Protein AF-A0A4R5QGE3-F1 (afdb_monomer_lite)

Organism: NCBI:txid1442381

Structure (mmCIF, N/CA/C/O backbone):
data_AF-A0A4R5QGE3-F1
#
_entry.id   AF-A0A4R5QGE3-F1
#
loop_
_atom_site.group_PDB
_atom_site.id
_atom_site.type_symbol
_atom_site.label_atom_id
_atom_site.label_alt_id
_atom_site.label_comp_id
_atom_site.label_asym_id
_atom_site.label_entity_id
_atom_site.label_seq_id
_atom_site.pdbx_PDB_ins_code
_atom_site.Cartn_x
_atom_site.Cartn_y
_atom_site.Cartn_z
_atom_site.occupancy
_atom_site.B_iso_or_equiv
_atom_site.auth_seq_id
_atom_site.auth_comp_id
_atom_site.auth_asym_id
_atom_site.auth_atom_id
_atom_site.pdbx_PDB_model_num
ATOM 1 N N . MET A 1 1 ? -24.300 23.970 -43.779 1.00 35.84 1 MET A N 1
ATOM 2 C CA . MET A 1 1 ? -22.977 23.687 -44.386 1.00 35.84 1 MET A CA 1
ATOM 3 C C . MET A 1 1 ? -21.964 24.516 -43.601 1.00 35.84 1 MET A C 1
ATOM 5 O O . MET A 1 1 ? -22.024 25.725 -43.723 1.00 35.84 1 MET A O 1
ATOM 9 N N . SER A 1 2 ? -21.405 24.009 -42.497 1.00 43.94 2 SER A N 1
ATOM 10 C CA . SER A 1 2 ? -20.237 23.107 -42.334 1.00 43.94 2 SER A CA 1
ATOM 11 C C . SER A 1 2 ? -18.870 23.817 -42.430 1.00 43.94 2 SER A C 1
ATOM 13 O O . SER A 1 2 ? -18.731 24.745 -43.218 1.00 43.94 2 SER A O 1
ATOM 15 N N . ALA A 1 3 ? -17.911 23.296 -41.645 1.00 41.94 3 ALA A N 1
ATOM 16 C CA . ALA A 1 3 ? -16.557 23.742 -41.265 1.00 41.94 3 ALA A CA 1
ATOM 17 C C . ALA A 1 3 ? -16.540 24.717 -40.070 1.00 41.94 3 ALA A C 1
ATOM 19 O O . ALA A 1 3 ? -16.793 25.904 -40.225 1.00 41.94 3 ALA A O 1
ATOM 20 N N . ASP A 1 4 ? -16.384 24.316 -38.808 1.00 41.94 4 ASP A N 1
ATOM 21 C CA . ASP A 1 4 ? -15.592 23.263 -38.143 1.00 41.94 4 ASP A CA 1
ATOM 22 C C . ASP A 1 4 ? -14.063 23.506 -38.076 1.00 41.94 4 ASP A C 1
ATOM 24 O O . ASP A 1 4 ? -13.372 23.629 -39.083 1.00 41.94 4 ASP A O 1
ATOM 28 N N . GLU A 1 5 ? -13.595 23.542 -36.822 1.00 42.81 5 GLU A N 1
ATOM 29 C CA . GLU A 1 5 ? -12.267 23.234 -36.266 1.00 42.81 5 GLU A CA 1
ATOM 30 C C . GLU A 1 5 ? -10.962 23.978 -36.669 1.00 42.81 5 GLU A C 1
ATOM 32 O O . GLU A 1 5 ? -10.344 23.699 -37.694 1.00 42.81 5 GLU A O 1
ATOM 37 N N . LYS A 1 6 ? -10.384 24.754 -35.721 1.00 39.75 6 LYS A N 1
ATOM 38 C CA . LYS A 1 6 ? -9.212 24.350 -34.877 1.00 39.75 6 LYS A CA 1
ATOM 39 C C . LYS A 1 6 ? -8.530 25.519 -34.137 1.00 39.75 6 LYS A C 1
ATOM 41 O O . LYS A 1 6 ? -7.977 26.410 -34.776 1.00 39.75 6 LYS A O 1
ATOM 46 N N . PRO A 1 7 ? -8.278 25.361 -32.822 1.00 46.59 7 PRO A N 1
ATOM 47 C CA . PRO A 1 7 ? -7.029 25.839 -32.234 1.00 46.59 7 PRO A CA 1
ATOM 48 C C . PRO A 1 7 ? -6.361 24.707 -31.435 1.00 46.59 7 PRO A C 1
ATOM 50 O O . PRO A 1 7 ? -6.582 24.542 -30.240 1.00 46.59 7 PRO A O 1
ATOM 53 N N . ARG A 1 8 ? -5.532 23.883 -32.093 1.00 52.44 8 ARG A N 1
ATOM 54 C CA . ARG A 1 8 ? -4.848 22.737 -31.445 1.00 52.44 8 ARG A CA 1
ATOM 55 C C . ARG A 1 8 ? -3.368 22.568 -31.815 1.00 52.44 8 ARG A C 1
ATOM 57 O O . ARG A 1 8 ? -2.854 21.455 -31.828 1.00 52.44 8 ARG A O 1
ATOM 64 N N . ARG A 1 9 ? -2.641 23.656 -32.104 1.00 45.38 9 ARG A N 1
ATOM 65 C CA . ARG A 1 9 ? -1.193 23.573 -32.418 1.00 45.38 9 ARG A CA 1
ATOM 66 C C . ARG A 1 9 ? -0.248 24.334 -31.480 1.00 45.38 9 ARG A C 1
ATOM 68 O O . ARG A 1 9 ? 0.949 24.067 -31.514 1.00 45.38 9 ARG A O 1
ATOM 75 N N . SER A 1 10 ? -0.736 25.201 -30.593 1.00 43.69 10 SER A N 1
ATOM 76 C CA . SER A 1 10 ? 0.129 25.989 -29.691 1.00 43.69 10 SER A CA 1
ATOM 77 C C . SER A 1 10 ? 0.398 25.323 -28.332 1.00 43.69 10 SER A C 1
ATOM 79 O O . SER A 1 10 ? 1.501 25.450 -27.804 1.00 43.69 10 SER A O 1
ATOM 81 N N . ALA A 1 11 ? -0.545 24.542 -27.793 1.00 43.50 11 ALA A N 1
ATOM 82 C CA . ALA A 1 11 ? -0.402 23.913 -26.472 1.00 43.50 11 ALA A CA 1
ATOM 83 C C . ALA A 1 11 ? 0.641 22.774 -26.432 1.00 43.50 11 ALA A C 1
ATOM 85 O O . ALA A 1 11 ? 1.312 22.568 -25.421 1.00 43.50 11 ALA A O 1
ATOM 86 N N . LEU A 1 12 ? 0.851 22.070 -27.550 1.00 42.53 12 LEU A N 1
ATOM 87 C CA . LEU A 1 12 ? 1.792 20.943 -27.623 1.00 42.53 12 LEU A CA 1
ATOM 88 C C . LEU A 1 12 ? 3.267 21.376 -27.676 1.00 42.53 12 LEU A C 1
ATOM 90 O O . LEU A 1 12 ? 4.143 20.620 -27.258 1.00 42.53 12 LEU A O 1
ATOM 94 N N . ARG A 1 13 ? 3.568 22.614 -28.095 1.00 40.03 13 ARG A N 1
ATOM 95 C CA . ARG A 1 13 ? 4.944 23.145 -28.053 1.00 40.03 13 ARG A CA 1
ATOM 96 C C . ARG A 1 13 ? 5.396 23.542 -26.646 1.00 40.03 13 ARG A C 1
ATOM 98 O O . ARG A 1 13 ? 6.598 23.559 -26.386 1.00 40.03 13 ARG A O 1
ATOM 105 N N . TRP A 1 14 ? 4.464 23.816 -25.733 1.00 39.50 14 TRP A N 1
ATOM 106 C CA . TRP A 1 14 ? 4.797 24.205 -24.361 1.00 39.50 14 TRP A CA 1
ATOM 107 C C . TRP A 1 14 ? 5.117 22.997 -23.464 1.00 39.50 14 TRP A C 1
ATOM 109 O O . TRP A 1 14 ? 5.979 23.082 -22.590 1.00 39.50 14 TRP A O 1
ATOM 119 N N . ILE A 1 15 ? 4.505 21.839 -23.737 1.00 46.88 15 ILE A N 1
ATOM 120 C CA . ILE A 1 15 ? 4.703 20.609 -22.950 1.00 46.88 15 ILE A CA 1
ATOM 121 C C . ILE A 1 15 ? 6.002 19.876 -23.349 1.00 46.88 15 ILE A C 1
ATOM 123 O O . ILE A 1 15 ? 6.672 19.302 -22.489 1.00 46.88 15 ILE A O 1
ATOM 127 N N . GLY A 1 16 ? 6.430 19.967 -24.615 1.00 36.91 16 GLY A N 1
ATOM 128 C CA . GLY A 1 16 ? 7.626 19.270 -25.117 1.00 36.91 16 GLY A CA 1
ATOM 129 C C . GLY A 1 16 ? 8.976 19.824 -24.631 1.00 36.91 16 GLY A C 1
ATOM 130 O O . GLY A 1 16 ? 9.946 19.081 -24.530 1.00 36.91 16 GLY A O 1
ATOM 131 N N . ARG A 1 17 ? 9.072 21.116 -24.275 1.00 37.53 17 ARG A N 1
ATOM 132 C CA . ARG A 1 17 ? 10.345 21.712 -23.803 1.00 37.53 17 ARG A CA 1
ATOM 133 C C . ARG A 1 17 ? 10.594 21.573 -22.301 1.00 37.53 17 ARG A C 1
ATOM 135 O O . ARG A 1 17 ? 11.746 21.661 -21.884 1.00 37.53 17 ARG A O 1
ATOM 142 N N . LYS A 1 18 ? 9.555 21.347 -21.488 1.00 40.53 18 LYS A N 1
ATOM 143 C CA . LYS A 1 18 ? 9.720 21.096 -20.043 1.00 40.53 18 LYS A CA 1
ATOM 144 C C . LYS A 1 18 ? 10.068 19.640 -19.730 1.00 40.53 18 LYS A C 1
ATOM 146 O O . LYS A 1 18 ? 10.779 19.396 -18.766 1.00 40.53 18 LYS A O 1
ATOM 151 N N . SER A 1 19 ? 9.633 18.696 -20.560 1.00 41.91 19 SER A N 1
ATOM 152 C CA . SER A 1 19 ? 9.855 17.256 -20.360 1.00 41.91 19 SER A CA 1
ATOM 153 C C . SER A 1 19 ? 11.248 16.790 -20.808 1.00 41.91 19 SER A C 1
ATOM 155 O O . SER A 1 19 ? 11.862 15.969 -20.135 1.00 41.91 19 SER A O 1
ATOM 157 N N . LEU A 1 20 ? 11.823 17.393 -21.854 1.00 38.47 20 LEU A N 1
ATOM 158 C CA . LEU A 1 20 ? 13.181 17.063 -22.320 1.00 38.47 20 LEU A CA 1
ATOM 159 C C . LEU A 1 20 ? 14.319 17.593 -21.428 1.00 38.47 20 LEU A C 1
ATOM 161 O O . LEU A 1 20 ? 15.457 17.166 -21.588 1.00 38.47 20 LEU A O 1
ATOM 165 N N . ARG A 1 21 ? 14.039 18.474 -20.456 1.00 37.03 21 ARG A N 1
ATOM 166 C CA . ARG A 1 21 ? 15.034 18.869 -19.439 1.00 37.03 21 ARG A CA 1
ATOM 167 C C . ARG A 1 21 ? 15.103 17.923 -18.243 1.00 37.03 21 ARG A C 1
ATOM 169 O O . ARG A 1 21 ? 16.000 18.082 -17.430 1.00 37.03 21 ARG A O 1
ATOM 176 N N . VAL A 1 22 ? 14.197 16.953 -18.132 1.00 43.38 22 VAL A N 1
ATOM 177 C CA . VAL A 1 22 ? 14.195 15.995 -17.014 1.00 43.38 22 VAL A CA 1
ATOM 178 C C . VAL A 1 22 ? 15.044 14.756 -17.332 1.00 43.38 22 VAL A C 1
ATOM 180 O O . VAL A 1 22 ? 15.560 14.130 -16.419 1.00 43.38 22 VAL A O 1
ATOM 183 N N . ALA A 1 23 ? 15.271 14.443 -18.613 1.00 39.09 23 ALA A N 1
ATOM 184 C CA . ALA A 1 23 ? 15.993 13.232 -19.024 1.00 39.09 23 ALA A CA 1
ATOM 185 C C . ALA A 1 23 ? 17.505 13.423 -19.274 1.00 39.09 23 ALA A C 1
ATOM 187 O O . ALA A 1 23 ? 18.232 12.441 -19.352 1.00 39.09 23 ALA A O 1
ATOM 188 N N . THR A 1 24 ? 18.003 14.659 -19.379 1.00 43.59 24 THR A N 1
ATOM 189 C CA . THR A 1 24 ? 19.447 14.949 -19.555 1.00 43.59 24 THR A CA 1
ATOM 190 C C . THR A 1 24 ? 20.012 15.895 -18.501 1.00 43.59 24 THR A C 1
ATOM 192 O O . THR A 1 24 ? 21.191 16.249 -18.541 1.00 43.59 24 THR A O 1
ATOM 195 N N . ALA A 1 25 ? 19.205 16.276 -17.509 1.00 38.06 25 ALA A N 1
ATOM 196 C CA . ALA A 1 25 ? 19.702 16.944 -16.321 1.00 38.06 25 ALA A CA 1
ATOM 197 C C . ALA A 1 25 ? 20.300 15.905 -15.365 1.00 38.06 25 ALA A C 1
ATOM 199 O O . ALA A 1 25 ? 19.734 15.592 -14.323 1.00 38.06 25 ALA A O 1
ATOM 200 N N . TYR A 1 26 ? 21.512 15.444 -15.682 1.00 39.03 26 TYR A N 1
ATOM 201 C CA . TYR A 1 26 ? 22.507 15.334 -14.617 1.00 39.03 26 TYR A CA 1
ATOM 202 C C . TYR A 1 26 ? 22.429 16.656 -13.834 1.00 39.03 26 TYR A C 1
ATOM 204 O O . TYR A 1 26 ? 22.499 17.720 -14.468 1.00 39.03 26 TYR A O 1
ATOM 212 N N . PRO A 1 27 ? 22.159 16.647 -12.519 1.00 49.19 27 PRO A N 1
ATOM 213 C CA . PRO A 1 27 ? 21.848 17.876 -11.817 1.00 49.19 27 PRO A CA 1
ATOM 214 C C . PRO A 1 27 ? 23.077 18.776 -11.897 1.00 49.19 27 PRO A C 1
ATOM 216 O O . PRO A 1 27 ? 24.115 18.491 -11.308 1.00 49.19 27 PRO A O 1
ATOM 219 N N . ARG A 1 28 ? 22.961 19.897 -12.615 1.00 42.06 28 ARG A N 1
ATOM 220 C CA . ARG A 1 28 ? 23.974 20.964 -12.605 1.00 42.06 28 ARG A CA 1
ATOM 221 C C . ARG A 1 28 ? 24.200 21.538 -11.193 1.00 42.06 28 ARG A C 1
ATOM 223 O O . ARG A 1 28 ? 25.181 22.236 -10.994 1.00 42.06 28 ARG A O 1
ATOM 230 N N . GLY A 1 29 ? 23.347 21.186 -10.223 1.00 44.41 29 GLY A N 1
ATOM 231 C CA . GLY A 1 29 ? 23.527 21.427 -8.787 1.00 44.41 29 GLY A CA 1
ATOM 232 C C . GLY A 1 29 ? 24.411 20.408 -8.050 1.00 44.41 29 GLY A C 1
ATOM 233 O O . GLY A 1 29 ? 24.678 20.601 -6.873 1.00 44.41 29 GLY A O 1
ATOM 234 N N . ALA A 1 30 ? 24.935 19.360 -8.698 1.00 45.72 30 ALA A N 1
ATOM 235 C CA . ALA A 1 30 ? 25.913 18.462 -8.064 1.00 45.72 30 ALA A CA 1
ATOM 236 C C . ALA A 1 30 ? 27.222 19.181 -7.669 1.00 45.72 30 ALA A C 1
ATOM 238 O O . ALA A 1 30 ? 27.981 18.666 -6.857 1.00 45.72 30 ALA A O 1
ATOM 239 N N . TRP A 1 31 ? 27.465 20.389 -8.190 1.00 43.72 31 TRP A N 1
ATOM 240 C CA . TRP A 1 31 ? 28.567 21.260 -7.769 1.00 43.72 31 TRP A CA 1
ATOM 241 C C . TRP A 1 31 ? 28.240 22.118 -6.530 1.00 43.72 31 TRP A C 1
ATOM 243 O O . TRP A 1 31 ? 29.156 22.598 -5.863 1.00 43.72 31 TRP A O 1
ATOM 253 N N . GLU A 1 32 ? 26.963 22.256 -6.152 1.00 47.88 32 GLU A N 1
ATOM 254 C CA . GLU A 1 32 ? 26.552 22.866 -4.873 1.00 47.88 32 GLU A CA 1
ATOM 255 C C . GLU A 1 32 ? 26.682 21.889 -3.694 1.00 47.88 32 GLU A C 1
ATOM 257 O O . GLU A 1 32 ? 26.717 22.320 -2.542 1.00 47.88 32 GLU A O 1
ATOM 262 N N . ALA A 1 33 ? 26.885 20.593 -3.965 1.00 48.75 33 ALA A N 1
ATOM 263 C CA . ALA A 1 33 ? 27.273 19.591 -2.967 1.00 48.75 33 ALA A CA 1
ATOM 264 C C . ALA A 1 33 ? 28.670 19.840 -2.358 1.00 48.75 33 ALA A C 1
ATOM 266 O O . ALA A 1 33 ? 29.106 19.085 -1.496 1.00 48.75 33 ALA A O 1
ATOM 267 N N . THR A 1 34 ? 29.362 20.904 -2.775 1.00 53.94 34 THR A N 1
ATOM 268 C CA . THR A 1 34 ? 30.606 21.395 -2.162 1.00 53.94 34 THR A CA 1
ATOM 269 C C . THR A 1 34 ? 30.365 22.502 -1.129 1.00 53.94 34 THR A C 1
ATOM 271 O O . THR A 1 34 ? 31.313 22.958 -0.494 1.00 53.94 34 THR A O 1
ATOM 274 N N . ASN A 1 35 ? 29.120 22.962 -0.947 1.00 67.62 35 ASN A N 1
ATOM 275 C CA . ASN A 1 35 ? 28.787 23.949 0.074 1.00 67.62 35 ASN A CA 1
ATOM 276 C C . ASN A 1 35 ? 28.650 23.251 1.445 1.00 67.62 35 ASN A C 1
ATOM 278 O O . ASN A 1 35 ? 27.701 22.485 1.644 1.00 67.62 35 ASN A O 1
ATOM 282 N N . PRO A 1 36 ? 29.552 23.503 2.413 1.00 75.31 36 PRO A N 1
ATOM 283 C CA . PRO A 1 36 ? 29.543 22.816 3.705 1.00 75.31 36 PRO A CA 1
ATOM 284 C C . PRO A 1 36 ? 28.243 23.026 4.499 1.00 75.31 36 PRO A C 1
ATOM 286 O O . PRO A 1 36 ? 27.864 22.163 5.290 1.00 75.31 36 PRO A O 1
ATOM 289 N N . GLU A 1 37 ? 27.529 24.129 4.266 1.00 77.88 37 GLU A N 1
ATOM 290 C CA . GLU A 1 37 ? 26.212 24.403 4.858 1.00 77.88 37 GLU A CA 1
ATOM 291 C C . GLU A 1 37 ? 25.130 23.455 4.312 1.00 77.88 37 GLU A C 1
ATOM 293 O O . GLU A 1 37 ? 24.351 22.890 5.082 1.00 77.88 37 GLU A O 1
ATOM 298 N N . ALA A 1 38 ? 25.116 23.216 2.994 1.00 72.00 38 ALA A N 1
ATOM 299 C CA . ALA A 1 38 ? 24.154 22.326 2.341 1.00 72.00 38 ALA A CA 1
ATOM 300 C C . ALA A 1 38 ? 24.354 20.867 2.780 1.00 72.00 38 ALA A C 1
ATOM 302 O O . ALA A 1 38 ? 23.390 20.184 3.126 1.00 72.00 38 ALA A O 1
ATOM 303 N N . ILE A 1 39 ? 25.613 20.426 2.880 1.00 73.50 39 ILE A N 1
ATOM 304 C CA . ILE A 1 39 ? 25.971 19.087 3.372 1.00 73.50 39 ILE A CA 1
ATOM 305 C C . ILE A 1 39 ? 25.521 18.899 4.830 1.00 73.50 39 ILE A C 1
ATOM 307 O O . ILE A 1 39 ? 24.995 17.845 5.188 1.00 73.50 39 ILE A O 1
ATOM 311 N N . ARG A 1 40 ? 25.681 19.917 5.691 1.00 80.88 40 ARG A N 1
ATOM 312 C CA . ARG A 1 40 ? 25.215 19.866 7.091 1.00 80.88 40 ARG A CA 1
ATOM 313 C C . ARG A 1 40 ? 23.694 19.779 7.188 1.00 80.88 40 ARG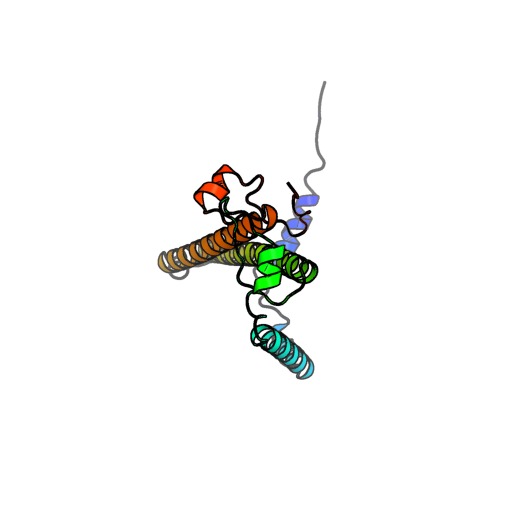 A C 1
ATOM 315 O O . ARG A 1 40 ? 23.188 19.009 8.003 1.00 80.88 40 ARG A O 1
ATOM 322 N N . LEU A 1 41 ? 22.973 20.536 6.365 1.00 77.94 41 LEU A N 1
ATOM 323 C CA . LEU A 1 41 ? 21.511 20.500 6.296 1.00 77.94 41 LEU A CA 1
ATOM 324 C C . LEU A 1 41 ? 20.997 19.127 5.844 1.00 77.94 41 LEU A C 1
ATOM 326 O O . LEU A 1 41 ? 20.078 18.579 6.456 1.00 77.94 41 LEU A O 1
ATOM 330 N N . GLU A 1 42 ? 21.623 18.528 4.830 1.00 73.31 42 GLU A N 1
ATOM 331 C CA . GLU A 1 42 ? 21.290 17.169 4.399 1.00 73.31 42 GLU A CA 1
ATOM 332 C C . GLU A 1 42 ? 21.639 16.119 5.460 1.00 73.31 42 GLU A C 1
ATOM 334 O O . GLU A 1 42 ? 20.811 15.256 5.754 1.00 73.31 42 GLU A O 1
ATOM 339 N N . ALA A 1 43 ? 22.796 16.227 6.120 1.00 76.62 43 ALA A N 1
ATOM 340 C CA . ALA A 1 43 ? 23.179 15.336 7.215 1.00 76.62 43 ALA A CA 1
ATOM 341 C C . ALA A 1 43 ? 22.195 15.410 8.397 1.00 76.62 43 ALA A C 1
ATOM 343 O O . ALA A 1 43 ? 21.825 14.378 8.963 1.00 76.62 43 ALA A O 1
ATOM 344 N N . GLN A 1 44 ? 21.707 16.608 8.737 1.00 85.50 44 GLN A N 1
ATOM 345 C CA . GLN A 1 44 ? 20.665 16.792 9.750 1.00 85.50 44 GLN A CA 1
ATOM 346 C C . GLN A 1 44 ? 19.329 16.182 9.315 1.00 85.50 44 GLN A C 1
ATOM 348 O O . GLN A 1 44 ? 18.648 15.558 10.131 1.00 85.50 44 GLN A O 1
ATOM 353 N N . ASN A 1 45 ? 18.951 16.307 8.040 1.00 83.38 45 ASN A N 1
ATOM 354 C CA . ASN A 1 45 ? 17.751 15.659 7.508 1.00 83.38 45 ASN A CA 1
ATOM 355 C C . ASN A 1 45 ? 17.866 14.131 7.553 1.00 83.38 45 ASN A C 1
ATOM 357 O O . ASN A 1 45 ? 16.927 13.463 7.984 1.00 83.38 45 ASN A O 1
ATOM 361 N N . ILE A 1 46 ? 19.024 13.575 7.193 1.00 80.69 46 ILE A N 1
ATOM 362 C CA . ILE A 1 46 ? 19.299 12.137 7.285 1.00 80.69 46 ILE A CA 1
ATOM 363 C C . ILE A 1 46 ? 19.247 11.676 8.743 1.00 80.69 46 ILE A C 1
ATOM 365 O O . ILE A 1 46 ? 18.605 10.670 9.032 1.00 80.69 46 ILE A O 1
ATOM 369 N N . GLN A 1 47 ? 19.834 12.423 9.683 1.00 76.50 47 GLN A N 1
ATOM 370 C CA . GLN A 1 47 ? 19.740 12.110 11.111 1.00 76.50 47 GLN A CA 1
ATOM 371 C C . GLN A 1 47 ? 18.299 12.156 11.625 1.00 76.50 47 GLN A C 1
ATOM 373 O O . GLN A 1 47 ? 17.897 11.251 12.350 1.00 76.50 47 GLN A O 1
ATOM 378 N N . ARG A 1 48 ? 17.498 13.153 11.229 1.00 76.94 48 ARG A N 1
ATOM 379 C CA . ARG A 1 48 ? 16.071 13.236 11.592 1.00 76.94 48 ARG A CA 1
ATOM 380 C C . ARG A 1 48 ? 15.268 12.068 11.026 1.00 76.94 48 ARG A C 1
ATOM 382 O O . ARG A 1 48 ? 14.420 11.506 11.711 1.00 76.94 48 ARG A O 1
ATOM 389 N N . LEU A 1 49 ? 15.534 11.670 9.785 1.00 72.06 49 LEU A N 1
ATOM 390 C CA . LEU A 1 49 ? 14.904 10.491 9.193 1.00 72.06 49 LEU A CA 1
ATOM 391 C C . LEU A 1 49 ? 15.342 9.216 9.919 1.00 72.06 49 LEU A C 1
ATOM 393 O O . LEU A 1 49 ? 14.517 8.356 10.215 1.00 72.06 49 LEU A O 1
ATOM 397 N N . TRP A 1 50 ? 16.621 9.117 10.268 1.00 71.69 50 TRP A N 1
ATOM 398 C CA . TRP A 1 50 ? 17.180 7.982 10.987 1.00 71.69 50 TRP A CA 1
ATOM 399 C C . TRP A 1 50 ? 16.604 7.830 12.395 1.00 71.69 50 TRP A C 1
ATOM 401 O O . TRP A 1 50 ? 16.281 6.715 12.805 1.00 71.69 50 TRP A O 1
ATOM 411 N N . THR A 1 51 ? 16.405 8.929 13.126 1.00 75.50 51 THR A N 1
ATOM 412 C CA . THR A 1 51 ? 15.762 8.902 14.447 1.00 75.50 51 THR A CA 1
ATOM 413 C C . THR A 1 51 ? 14.292 8.507 14.351 1.00 75.50 51 THR A C 1
ATOM 415 O O . THR A 1 51 ? 13.833 7.701 15.157 1.00 75.50 51 THR A O 1
ATOM 418 N N . VAL A 1 52 ? 13.562 8.971 13.332 1.00 71.06 52 VAL A N 1
ATOM 419 C CA . VAL A 1 52 ? 12.179 8.533 13.070 1.00 71.06 52 VAL A CA 1
ATOM 420 C C . VAL A 1 52 ? 12.118 7.041 12.718 1.00 71.06 52 VAL A C 1
ATOM 422 O O . VAL A 1 52 ? 11.230 6.335 13.190 1.00 71.06 52 VAL A O 1
ATOM 425 N N . VAL A 1 53 ? 13.074 6.534 11.935 1.00 71.12 53 VAL A N 1
ATOM 426 C CA . VAL A 1 53 ? 13.158 5.109 11.567 1.00 71.12 53 VAL A CA 1
ATOM 427 C C . VAL A 1 53 ? 13.517 4.224 12.766 1.00 71.12 53 VAL A C 1
ATOM 429 O O . VAL A 1 53 ? 12.971 3.126 12.888 1.00 71.12 53 VAL A O 1
ATOM 432 N N . ARG A 1 54 ? 14.412 4.686 13.650 1.00 67.75 54 ARG A N 1
ATOM 433 C CA . ARG A 1 54 ? 14.839 3.960 14.860 1.00 67.75 54 ARG A CA 1
ATOM 434 C C . ARG A 1 54 ? 13.892 4.092 16.046 1.00 67.75 54 ARG A C 1
ATOM 436 O O . ARG A 1 54 ? 14.021 3.310 16.985 1.00 67.75 54 ARG A O 1
ATOM 443 N N . SER A 1 55 ? 12.985 5.067 16.035 1.00 56.75 55 SER A N 1
ATOM 444 C CA . SER A 1 55 ? 12.030 5.249 17.126 1.00 56.75 55 SER A CA 1
ATOM 445 C C . SER A 1 55 ? 11.263 3.940 17.358 1.00 56.75 55 SER A C 1
ATOM 447 O O . SER A 1 55 ? 10.811 3.334 16.377 1.00 56.75 55 SER A O 1
ATOM 449 N N . PRO A 1 56 ? 11.122 3.478 18.618 1.00 43.41 56 PRO A N 1
ATOM 450 C CA . PRO A 1 56 ? 10.385 2.263 18.926 1.00 43.41 56 PRO A CA 1
ATOM 451 C C . PRO A 1 56 ? 9.017 2.337 18.261 1.00 43.41 56 PRO A C 1
ATOM 453 O O . PRO A 1 56 ? 8.251 3.279 18.485 1.00 43.41 56 PRO A O 1
ATOM 456 N N . ARG A 1 57 ? 8.710 1.365 17.396 1.00 54.34 57 ARG A N 1
ATOM 457 C CA . ARG A 1 57 ? 7.336 1.212 16.921 1.00 54.34 57 ARG A CA 1
ATOM 458 C C . ARG A 1 57 ? 6.503 0.992 18.178 1.00 54.34 57 ARG A C 1
ATOM 460 O O . ARG A 1 57 ? 6.794 0.059 18.920 1.00 54.34 57 ARG A O 1
ATOM 467 N N . SER A 1 58 ? 5.535 1.880 18.419 1.00 51.91 58 SER A N 1
ATOM 468 C CA . SER A 1 58 ? 4.586 1.738 19.526 1.00 51.91 58 SER A CA 1
ATOM 469 C C . SER A 1 58 ? 4.121 0.277 19.559 1.00 51.91 58 SER A C 1
ATOM 471 O O . SER A 1 58 ? 3.816 -0.244 18.474 1.00 51.91 58 SER A O 1
ATOM 473 N N . PRO A 1 59 ? 4.197 -0.406 20.719 1.00 51.31 59 PRO A N 1
ATOM 474 C CA . PRO A 1 59 ? 3.902 -1.828 20.810 1.00 51.31 59 PRO A CA 1
ATOM 475 C C . PRO A 1 59 ? 2.556 -2.053 20.140 1.00 51.31 59 PRO A C 1
ATOM 477 O O . PRO A 1 59 ? 1.582 -1.359 20.430 1.00 51.31 59 PRO A O 1
ATOM 480 N N . GLY A 1 60 ? 2.553 -2.913 19.122 1.00 55.16 60 GLY A N 1
ATOM 481 C CA . GLY A 1 60 ? 1.354 -3.146 18.337 1.00 55.16 60 GLY A CA 1
ATOM 482 C C . GLY A 1 60 ? 0.267 -3.612 19.288 1.00 55.16 60 GLY A C 1
ATOM 483 O O . GLY A 1 60 ? 0.417 -4.664 19.896 1.00 55.16 60 GLY A O 1
ATOM 484 N N . VAL A 1 61 ? -0.794 -2.820 19.440 1.00 62.00 61 VAL A N 1
ATOM 485 C CA . VAL A 1 61 ? -1.979 -3.273 20.162 1.00 62.00 61 VAL A CA 1
ATOM 486 C C . VAL A 1 61 ? -2.471 -4.520 19.436 1.00 62.00 61 VAL A C 1
ATOM 488 O O . VAL A 1 61 ? -2.761 -4.468 18.234 1.00 62.00 61 VAL A O 1
ATOM 491 N N . THR A 1 62 ? -2.480 -5.649 20.142 1.00 67.81 62 THR A N 1
ATOM 492 C CA . THR A 1 62 ? -2.995 -6.910 19.617 1.00 67.81 62 THR A CA 1
ATOM 493 C C . THR A 1 62 ? -4.472 -6.710 19.330 1.00 67.81 62 THR A C 1
ATOM 495 O O . THR A 1 62 ? -5.269 -6.517 20.243 1.00 67.81 62 THR A O 1
ATOM 498 N N . ILE A 1 63 ? -4.825 -6.689 18.047 1.00 71.00 63 ILE A N 1
ATOM 499 C CA . ILE A 1 63 ? -6.211 -6.527 17.621 1.00 71.00 63 ILE A CA 1
ATOM 500 C C . ILE A 1 63 ? -6.939 -7.824 17.940 1.00 71.00 63 ILE A C 1
ATOM 502 O O . ILE A 1 63 ? -6.564 -8.873 17.414 1.00 71.00 63 ILE A O 1
ATOM 506 N N . VAL A 1 64 ? -7.976 -7.738 18.768 1.00 76.56 64 VAL A N 1
ATOM 507 C CA . VAL A 1 64 ? -8.834 -8.880 19.068 1.00 76.56 64 VAL A CA 1
ATOM 508 C C . VAL A 1 64 ? -10.073 -8.823 18.197 1.00 76.56 64 VAL A C 1
ATOM 510 O O . VAL A 1 64 ? -10.676 -7.766 17.991 1.00 76.56 64 VAL A O 1
ATOM 513 N N . THR A 1 65 ? -10.416 -9.976 17.637 1.00 77.88 65 THR A N 1
ATOM 514 C CA . THR A 1 65 ? -11.602 -10.131 16.807 1.00 77.88 65 THR A CA 1
ATOM 515 C C . THR A 1 65 ? -12.664 -10.945 17.505 1.00 77.88 65 THR A C 1
ATOM 517 O O . THR A 1 65 ? -12.358 -11.962 18.127 1.00 77.88 65 THR A O 1
ATOM 520 N N . GLY A 1 66 ? -13.911 -10.518 17.336 1.00 75.12 66 GLY A N 1
ATOM 521 C CA . GLY A 1 66 ? -15.070 -11.309 17.709 1.00 75.12 66 GLY A CA 1
ATOM 522 C C . GLY A 1 66 ? -15.243 -12.546 16.812 1.00 75.12 66 GLY A C 1
ATOM 523 O O . GLY A 1 66 ? -14.533 -12.696 15.810 1.00 75.12 66 GLY A O 1
ATOM 524 N N . PRO A 1 67 ? -16.221 -13.413 17.130 1.00 70.88 67 PRO A N 1
ATOM 525 C CA . PRO A 1 67 ? -16.506 -14.645 16.384 1.00 70.88 67 PRO A CA 1
ATOM 526 C C . PRO A 1 67 ? -16.777 -14.410 14.890 1.00 70.88 67 PRO A C 1
ATOM 528 O O . PRO A 1 67 ? -16.439 -15.243 14.053 1.00 70.88 67 PRO A O 1
ATOM 531 N N . ASP A 1 68 ? -17.312 -13.235 14.552 1.00 72.81 68 ASP A N 1
ATOM 532 C CA . ASP A 1 68 ? -17.664 -12.836 13.184 1.00 72.81 68 ASP A CA 1
ATOM 533 C C . ASP A 1 68 ? -16.480 -12.222 12.401 1.00 72.81 68 ASP A C 1
ATOM 535 O O . ASP A 1 68 ? -16.625 -11.750 11.266 1.00 72.81 68 ASP A O 1
ATOM 539 N N . GLY A 1 69 ? -15.287 -12.184 13.007 1.00 71.88 69 GLY A N 1
ATOM 540 C CA . GLY A 1 69 ? -14.080 -11.569 12.445 1.00 71.88 69 GLY A CA 1
ATOM 541 C C . GLY A 1 69 ? -14.076 -10.037 12.490 1.00 71.88 69 GLY A C 1
ATOM 542 O O . GLY A 1 69 ? -13.171 -9.411 11.926 1.00 71.88 69 GLY A O 1
ATOM 543 N N . SER A 1 70 ? -15.074 -9.426 13.137 1.00 80.19 70 SER A N 1
ATOM 544 C CA . SER A 1 70 ? -15.122 -7.992 13.421 1.00 80.19 70 SER A CA 1
ATOM 545 C C . SER A 1 70 ? -14.088 -7.621 14.483 1.00 80.19 70 SER A C 1
ATOM 547 O O . SER A 1 70 ? -13.815 -8.388 15.402 1.00 80.19 70 SER A O 1
ATOM 549 N N . ILE A 1 71 ? -13.483 -6.446 14.350 1.00 78.94 71 ILE A N 1
ATOM 550 C CA . ILE A 1 71 ? -12.529 -5.908 15.317 1.00 78.94 71 ILE A CA 1
ATOM 551 C C . ILE A 1 71 ? -13.312 -5.382 16.517 1.00 78.94 71 ILE A C 1
ATOM 553 O O . ILE A 1 71 ? -14.045 -4.397 16.396 1.00 78.94 71 ILE A O 1
ATOM 557 N N . ASP A 1 72 ? -13.117 -6.020 17.667 1.00 81.19 72 ASP A N 1
ATOM 558 C CA . ASP A 1 72 ? -13.726 -5.612 18.924 1.00 81.19 72 ASP A CA 1
ATOM 559 C C . ASP A 1 72 ? -12.863 -4.516 19.561 1.00 81.19 72 ASP A C 1
ATOM 561 O O . ASP A 1 72 ? -11.834 -4.776 20.184 1.00 81.19 72 ASP A O 1
ATOM 565 N N . VAL A 1 73 ? -13.243 -3.259 19.324 1.00 80.06 73 VAL A N 1
ATOM 566 C CA . VAL A 1 73 ? -12.532 -2.076 19.831 1.00 80.06 73 VAL A CA 1
ATOM 567 C C . VAL A 1 73 ? -12.489 -2.024 21.365 1.00 80.06 73 VAL A C 1
ATOM 569 O O . VAL A 1 73 ? -11.391 -1.797 21.875 1.00 80.06 73 VAL A O 1
ATOM 572 N N . PRO A 1 74 ? -13.597 -2.216 22.114 1.00 79.12 74 PRO A N 1
ATOM 573 C CA . PRO A 1 74 ? -13.538 -2.208 23.575 1.00 79.12 74 PRO A CA 1
ATOM 574 C C . PRO A 1 74 ? -12.682 -3.345 24.143 1.00 79.12 74 PRO A C 1
ATOM 576 O O . PRO A 1 74 ? -11.843 -3.072 24.998 1.00 79.12 74 PRO A O 1
ATOM 579 N N . LEU A 1 75 ? -12.782 -4.570 23.617 1.00 79.12 75 LEU A N 1
ATOM 580 C CA . LEU A 1 75 ? -11.947 -5.685 24.086 1.00 79.12 75 LEU A CA 1
ATOM 581 C C . LEU A 1 75 ? -10.463 -5.490 23.728 1.00 79.12 75 LEU A C 1
ATOM 583 O O . LEU A 1 75 ? -9.567 -5.787 24.516 1.00 79.12 75 LEU A O 1
ATOM 587 N N . THR A 1 76 ? -10.188 -4.928 22.549 1.00 82.12 76 THR A N 1
ATOM 588 C CA . THR A 1 76 ? -8.831 -4.547 22.128 1.00 82.12 76 THR A CA 1
ATOM 589 C C . THR A 1 76 ? -8.251 -3.447 23.026 1.00 82.12 76 THR A C 1
ATOM 591 O O . THR A 1 76 ? -7.050 -3.433 23.293 1.00 82.12 76 THR A O 1
ATOM 594 N N . ALA A 1 77 ? -9.092 -2.524 23.499 1.00 79.56 77 ALA A N 1
ATOM 595 C CA . ALA A 1 77 ? -8.698 -1.464 24.418 1.00 79.56 77 ALA A CA 1
ATOM 596 C C . ALA A 1 77 ? -8.356 -2.030 25.805 1.00 79.56 77 ALA A C 1
ATOM 598 O O . ALA A 1 77 ? -7.285 -1.740 26.338 1.00 79.56 77 ALA A O 1
ATOM 599 N N . GLU A 1 78 ? -9.214 -2.908 26.329 1.00 80.94 78 GLU A N 1
ATOM 600 C CA . GLU A 1 78 ? -9.028 -3.589 27.612 1.00 80.94 78 GLU A CA 1
ATOM 601 C C . GLU A 1 78 ? -7.735 -4.414 27.638 1.00 80.94 78 GLU A C 1
ATOM 603 O O . GLU A 1 78 ? -6.879 -4.206 28.498 1.00 80.94 78 GLU A O 1
ATOM 608 N N . LEU A 1 79 ? -7.530 -5.279 26.641 1.00 80.06 79 LEU A N 1
ATOM 609 C CA . LEU A 1 79 ? -6.328 -6.116 26.544 1.00 80.06 79 LEU A CA 1
ATOM 610 C C . LEU A 1 79 ? -5.065 -5.316 26.217 1.00 80.06 79 LEU A C 1
ATOM 612 O O . LEU A 1 79 ? -3.960 -5.710 26.585 1.00 80.06 79 LEU A O 1
ATOM 616 N N . GLY A 1 80 ? -5.220 -4.192 25.520 1.00 72.88 80 GLY A N 1
ATOM 617 C CA . GLY A 1 80 ? -4.131 -3.273 25.214 1.00 72.88 80 GLY A CA 1
ATOM 618 C C . GLY A 1 80 ? -3.761 -2.338 26.366 1.00 72.88 80 GLY A C 1
ATOM 619 O O . GLY A 1 80 ? -2.780 -1.609 26.230 1.00 72.88 80 GLY A O 1
ATOM 620 N N . GLY A 1 81 ? -4.529 -2.316 27.463 1.00 78.81 81 GLY A N 1
ATOM 621 C CA . GLY A 1 81 ? -4.347 -1.360 28.560 1.00 78.81 81 GLY A CA 1
ATOM 622 C C . GLY A 1 81 ? -4.499 0.103 28.123 1.00 78.81 81 GLY A C 1
ATOM 623 O O . GLY A 1 81 ? -3.879 0.993 28.703 1.00 78.81 81 GLY A O 1
ATOM 624 N N . VAL A 1 82 ? -5.276 0.356 27.067 1.00 82.12 82 VAL A N 1
ATOM 625 C CA . VAL A 1 82 ? -5.476 1.675 26.447 1.00 82.12 82 VAL A CA 1
ATOM 626 C C . VAL A 1 82 ? -6.960 2.022 26.414 1.00 82.12 82 VAL A C 1
ATOM 628 O O . VAL A 1 82 ? -7.820 1.160 26.545 1.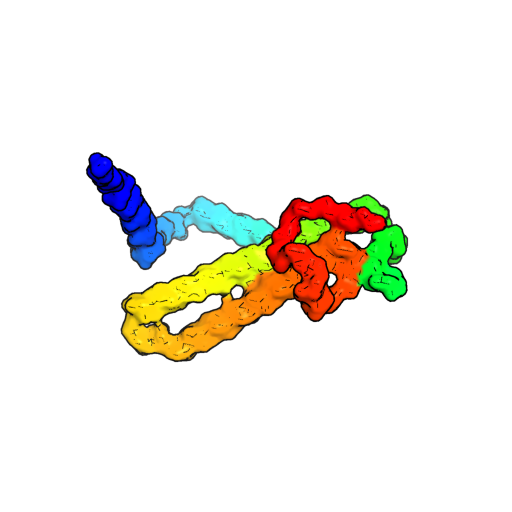00 82.12 82 VAL A O 1
ATOM 631 N N . THR A 1 83 ? -7.301 3.294 26.228 1.00 83.94 83 THR A N 1
ATOM 632 C CA . THR A 1 83 ? -8.712 3.687 26.094 1.00 83.94 83 THR A CA 1
ATOM 633 C C . THR A 1 83 ? -9.244 3.370 24.696 1.00 83.94 83 THR A C 1
ATOM 635 O O . THR A 1 83 ? -8.498 3.382 23.714 1.00 83.94 83 THR A O 1
ATOM 638 N N . ALA A 1 84 ? -10.558 3.158 24.561 1.00 81.12 84 ALA A N 1
ATOM 639 C CA . ALA A 1 84 ? -11.189 2.956 23.252 1.00 81.12 84 ALA A CA 1
ATOM 640 C C . ALA A 1 84 ? -10.873 4.107 22.273 1.00 81.12 84 ALA A C 1
ATOM 642 O O . ALA A 1 84 ? -10.567 3.870 21.105 1.00 81.12 84 ALA A O 1
ATOM 643 N N . ALA A 1 85 ? -10.828 5.348 22.770 1.00 79.25 85 ALA A N 1
ATOM 644 C CA . ALA A 1 85 ? -10.429 6.515 21.984 1.00 79.25 85 ALA A CA 1
ATOM 645 C C . ALA A 1 85 ? -8.979 6.416 21.465 1.00 79.25 85 ALA A C 1
ATOM 647 O O . ALA A 1 85 ? -8.702 6.771 20.319 1.00 79.25 85 ALA A O 1
ATOM 648 N N . GLN A 1 86 ? -8.045 5.899 22.270 1.00 79.50 86 GLN A N 1
ATOM 649 C CA . GLN A 1 86 ? -6.666 5.662 21.830 1.00 79.50 86 GLN A CA 1
ATOM 650 C C . GLN A 1 86 ? -6.596 4.575 20.751 1.00 79.50 8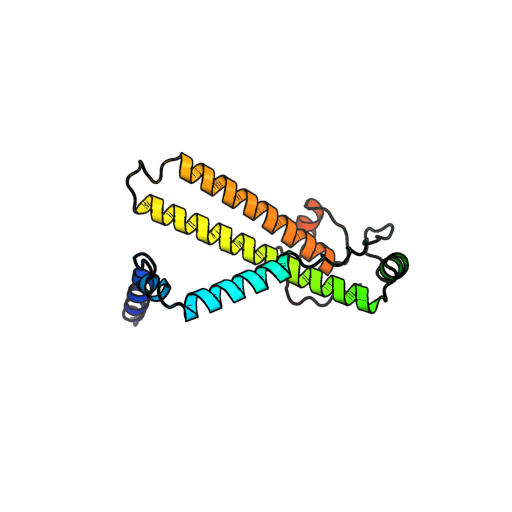6 GLN A C 1
ATOM 652 O O . GLN A 1 86 ? -5.854 4.734 19.780 1.00 79.50 86 GLN A O 1
ATOM 657 N N . VAL A 1 87 ? -7.401 3.513 20.856 1.00 80.06 87 VAL A N 1
ATOM 658 C CA . VAL A 1 87 ? -7.498 2.481 19.809 1.00 80.06 87 VAL A CA 1
ATOM 659 C C . VAL A 1 87 ? -7.992 3.083 18.492 1.00 80.06 87 VAL A C 1
ATOM 661 O O . VAL A 1 87 ? -7.416 2.808 17.439 1.00 80.06 87 VAL A O 1
ATOM 664 N N . GLU A 1 88 ? -8.991 3.966 18.521 1.00 82.81 88 GLU A N 1
ATOM 665 C CA . GLU A 1 88 ? -9.465 4.649 17.311 1.00 82.81 88 GLU A CA 1
ATOM 666 C C . GLU A 1 88 ? -8.397 5.546 16.678 1.00 82.81 88 GLU A C 1
ATOM 668 O O . GLU A 1 88 ? -8.220 5.537 15.455 1.00 82.81 88 GLU A O 1
ATOM 673 N N . VAL A 1 89 ? -7.625 6.264 17.496 1.00 83.19 89 VAL A N 1
ATOM 674 C CA . VAL A 1 89 ? -6.481 7.057 17.029 1.00 83.19 89 VAL A CA 1
ATOM 675 C C . VAL A 1 89 ? -5.431 6.163 16.361 1.00 83.19 89 VAL A C 1
ATOM 677 O O . VAL A 1 89 ? -4.951 6.485 15.270 1.00 83.19 89 VAL A O 1
ATOM 680 N N . LEU A 1 90 ? -5.107 5.012 16.954 1.00 82.75 90 LEU A N 1
ATOM 681 C CA . LEU A 1 90 ? -4.163 4.050 16.381 1.00 82.75 90 LEU A CA 1
ATOM 682 C C . LEU A 1 90 ? -4.670 3.459 15.059 1.00 82.75 90 LEU A C 1
ATOM 684 O O . LEU A 1 90 ? -3.901 3.339 14.100 1.00 82.75 90 LEU A O 1
ATOM 688 N N . LEU A 1 91 ? -5.964 3.149 14.961 1.00 83.69 91 LEU A N 1
ATOM 689 C CA . LEU A 1 91 ? -6.588 2.692 13.718 1.00 83.69 91 LEU A CA 1
ATOM 690 C C . LEU A 1 91 ? -6.533 3.777 12.635 1.00 83.69 91 LEU A C 1
ATOM 692 O O . LEU A 1 91 ? -6.151 3.491 11.498 1.00 83.69 91 LEU A O 1
ATOM 696 N N . ALA A 1 92 ? -6.815 5.035 12.980 1.00 83.06 92 ALA A N 1
ATOM 697 C CA . ALA A 1 92 ? -6.703 6.159 12.055 1.00 83.06 92 ALA A CA 1
ATOM 698 C C . ALA A 1 92 ? -5.255 6.369 11.569 1.00 83.06 92 ALA A C 1
ATOM 700 O O . ALA A 1 92 ? -5.017 6.599 10.377 1.00 83.06 92 ALA A O 1
ATOM 701 N N . MET A 1 93 ? -4.265 6.235 12.458 1.00 84.81 93 MET A N 1
ATOM 702 C CA . MET A 1 93 ? -2.847 6.260 12.083 1.00 84.81 93 MET A CA 1
ATOM 703 C C . MET A 1 93 ? -2.490 5.096 11.153 1.00 84.81 93 MET A C 1
ATOM 705 O O . MET A 1 93 ? -1.820 5.304 10.137 1.00 84.81 93 MET A O 1
ATOM 709 N N . ARG A 1 94 ? -2.968 3.879 11.443 1.00 86.19 94 ARG A N 1
ATOM 710 C CA . ARG A 1 94 ? -2.744 2.691 10.605 1.00 86.19 94 ARG A CA 1
ATOM 711 C C . ARG A 1 94 ? -3.366 2.851 9.218 1.00 86.19 94 ARG A C 1
ATOM 713 O O . ARG A 1 94 ? -2.737 2.483 8.225 1.00 86.19 94 ARG A O 1
ATOM 720 N N . LEU A 1 95 ? -4.543 3.466 9.124 1.00 87.06 95 LEU A N 1
ATOM 721 C CA . LEU A 1 95 ? -5.210 3.783 7.860 1.00 87.06 95 LEU A CA 1
ATOM 722 C C . LEU A 1 95 ? -4.374 4.747 7.004 1.00 87.06 95 LEU A C 1
ATOM 724 O O . LEU A 1 95 ? -4.137 4.492 5.824 1.00 87.06 95 LEU A O 1
ATOM 728 N N . ARG A 1 96 ? -3.835 5.814 7.607 1.00 86.75 96 ARG A N 1
ATOM 729 C CA . ARG A 1 96 ? -2.923 6.732 6.905 1.00 86.75 96 ARG A CA 1
ATOM 730 C C . ARG A 1 96 ? -1.641 6.030 6.470 1.00 86.75 96 ARG A C 1
ATOM 732 O O . ARG A 1 96 ? -1.235 6.180 5.321 1.00 86.75 96 ARG A O 1
ATOM 739 N N . ARG A 1 97 ? -1.033 5.238 7.358 1.00 88.25 97 ARG A N 1
ATOM 740 C CA . ARG A 1 97 ? 0.232 4.540 7.096 1.00 88.25 97 ARG A CA 1
ATOM 741 C C . ARG A 1 97 ? 0.106 3.545 5.945 1.00 88.25 97 ARG A C 1
ATOM 743 O O . ARG A 1 97 ? 0.908 3.579 5.018 1.00 88.25 97 ARG A O 1
ATOM 750 N N . THR A 1 98 ? -0.925 2.707 5.966 1.00 91.06 98 THR A N 1
ATOM 751 C CA . THR A 1 98 ? -1.200 1.735 4.894 1.00 91.06 98 THR A CA 1
ATOM 752 C C . THR A 1 98 ? -1.442 2.431 3.555 1.00 91.06 98 THR A C 1
ATOM 754 O O . THR A 1 98 ? -0.855 2.041 2.548 1.00 91.06 98 THR A O 1
ATOM 757 N N . ALA A 1 99 ? -2.186 3.541 3.544 1.00 90.12 99 ALA A N 1
ATOM 758 C CA . ALA A 1 99 ? -2.352 4.346 2.338 1.00 90.12 99 ALA A CA 1
ATOM 759 C C . ALA A 1 99 ? -1.027 4.954 1.847 1.00 90.12 99 ALA A C 1
ATOM 761 O O . ALA A 1 99 ? -0.756 4.949 0.649 1.00 90.12 99 ALA A O 1
ATOM 762 N N . THR A 1 100 ? -0.178 5.473 2.741 1.00 90.50 100 THR A N 1
ATOM 763 C CA . THR A 1 100 ? 1.139 5.998 2.345 1.00 90.50 100 THR A CA 1
ATOM 764 C C . THR A 1 100 ? 2.052 4.911 1.790 1.00 90.50 100 THR A C 1
ATOM 766 O O . THR A 1 100 ? 2.689 5.146 0.770 1.00 90.50 100 THR A O 1
ATOM 769 N N . THR A 1 101 ? 2.075 3.721 2.398 1.00 91.25 101 THR A N 1
ATOM 770 C CA . THR A 1 101 ? 2.884 2.592 1.925 1.00 91.25 101 THR A CA 1
ATOM 771 C C . THR A 1 101 ? 2.452 2.151 0.534 1.00 91.25 101 THR A C 1
ATOM 773 O O . THR A 1 101 ? 3.305 2.017 -0.335 1.00 91.25 101 THR A O 1
ATOM 776 N N . PHE A 1 102 ? 1.146 2.015 0.288 1.00 93.69 102 PHE A N 1
ATOM 777 C CA . PHE A 1 102 ? 0.622 1.701 -1.042 1.00 93.69 102 PHE A CA 1
ATOM 778 C C . PHE A 1 102 ? 1.121 2.692 -2.097 1.00 93.69 102 PHE A C 1
ATOM 780 O O . PHE A 1 102 ? 1.730 2.294 -3.087 1.00 93.69 102 PHE A O 1
ATOM 787 N N . TRP A 1 103 ? 0.912 3.993 -1.865 1.00 93.88 103 TRP A N 1
ATOM 788 C CA . TRP A 1 103 ? 1.293 5.021 -2.833 1.00 93.88 103 TRP A CA 1
ATOM 789 C C . TRP A 1 103 ? 2.807 5.122 -3.007 1.00 93.88 103 TRP A C 1
ATOM 791 O O . TRP A 1 103 ? 3.263 5.369 -4.120 1.00 93.88 103 TRP A O 1
ATOM 801 N N . ALA A 1 104 ? 3.588 4.893 -1.950 1.00 93.31 104 ALA A N 1
ATOM 802 C CA . ALA A 1 104 ? 5.041 4.834 -2.042 1.00 93.31 104 ALA A CA 1
ATOM 803 C C . ALA A 1 104 ? 5.492 3.657 -2.917 1.00 93.31 104 ALA A C 1
ATOM 805 O O . ALA A 1 104 ? 6.254 3.863 -3.857 1.00 93.31 104 ALA A O 1
ATOM 806 N N . CYS A 1 105 ? 4.970 2.451 -2.677 1.00 94.94 105 CYS A N 1
ATOM 807 C CA . CYS A 1 105 ? 5.285 1.270 -3.480 1.00 94.94 105 CYS A CA 1
ATOM 808 C C . CYS A 1 105 ? 4.899 1.457 -4.952 1.00 94.94 105 CYS A C 1
ATOM 810 O O . CYS A 1 105 ? 5.728 1.217 -5.824 1.00 94.94 105 CYS A O 1
ATOM 812 N N . VAL A 1 106 ? 3.686 1.948 -5.232 1.00 94.69 106 VAL A N 1
ATOM 813 C CA . VAL A 1 106 ? 3.223 2.220 -6.604 1.00 94.69 106 VAL A CA 1
ATOM 814 C C . VAL A 1 106 ? 4.110 3.258 -7.288 1.00 94.69 106 VAL A C 1
ATOM 816 O O . VAL A 1 106 ? 4.507 3.061 -8.435 1.00 94.69 106 VAL A O 1
ATOM 819 N N . SER A 1 107 ? 4.462 4.341 -6.590 1.00 93.62 107 SER A N 1
ATOM 820 C CA . SER A 1 107 ? 5.299 5.405 -7.157 1.00 93.62 107 SER A CA 1
ATOM 821 C C . SER A 1 107 ? 6.707 4.906 -7.472 1.00 93.62 107 SER A C 1
ATOM 823 O O . SER A 1 107 ? 7.200 5.146 -8.569 1.00 93.62 107 SER A O 1
ATOM 825 N N . VAL A 1 108 ? 7.336 4.173 -6.546 1.00 94.56 108 VAL A N 1
ATOM 826 C CA . VAL A 1 108 ? 8.684 3.615 -6.742 1.00 94.56 108 VAL A CA 1
ATOM 827 C C . VAL A 1 108 ? 8.687 2.573 -7.860 1.00 94.56 108 VAL A C 1
ATOM 829 O O . VAL A 1 108 ? 9.564 2.619 -8.718 1.00 94.56 108 VAL A O 1
ATOM 832 N N . ALA A 1 109 ? 7.695 1.679 -7.900 1.00 93.69 109 ALA A N 1
ATOM 833 C CA . ALA A 1 109 ? 7.579 0.671 -8.952 1.00 93.69 109 ALA A CA 1
ATOM 834 C C . ALA A 1 109 ? 7.403 1.321 -10.329 1.00 93.69 109 ALA A C 1
ATOM 836 O O . ALA A 1 109 ? 8.106 0.979 -11.275 1.00 93.69 109 ALA A O 1
ATOM 837 N N . THR A 1 110 ? 6.513 2.311 -10.422 1.00 95.06 110 THR A N 1
ATOM 838 C CA . THR A 1 110 ? 6.252 3.034 -11.673 1.00 95.06 110 THR A CA 1
ATOM 839 C C . THR A 1 110 ? 7.486 3.808 -12.126 1.00 95.06 110 THR A C 1
ATOM 841 O O . THR A 1 110 ? 7.865 3.725 -13.290 1.00 95.06 110 THR A O 1
ATOM 844 N N . ALA A 1 111 ? 8.145 4.531 -11.217 1.00 93.38 111 ALA A N 1
ATOM 845 C CA . ALA A 1 111 ? 9.353 5.285 -11.535 1.00 93.38 111 ALA A CA 1
ATOM 846 C C . ALA A 1 111 ? 10.496 4.365 -11.984 1.00 93.38 111 ALA A C 1
ATOM 848 O O . ALA A 1 111 ? 11.128 4.639 -13.001 1.00 93.38 111 ALA A O 1
ATOM 849 N N . GLY A 1 112 ? 10.726 3.254 -11.276 1.00 90.00 112 GLY A N 1
ATOM 850 C CA . GLY A 1 112 ? 11.741 2.265 -11.638 1.00 90.00 112 GLY A CA 1
ATOM 851 C C . GLY A 1 112 ? 11.466 1.621 -12.995 1.00 90.00 112 GLY A C 1
ATOM 852 O O . GLY A 1 112 ? 12.358 1.560 -13.838 1.00 90.00 112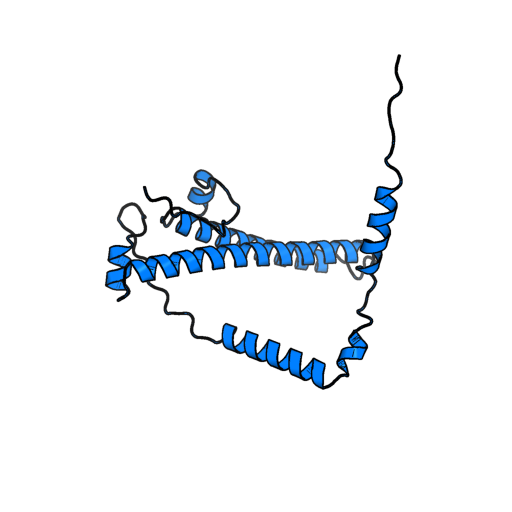 GLY A O 1
ATOM 853 N N . PHE A 1 113 ? 10.217 1.223 -13.250 1.00 92.19 113 PHE A N 1
ATOM 854 C CA . PHE A 1 113 ? 9.818 0.645 -14.530 1.00 92.19 113 PHE A CA 1
ATOM 855 C C . PHE A 1 113 ? 9.975 1.635 -15.690 1.00 92.19 113 PHE A C 1
ATOM 857 O O . PHE A 1 113 ? 10.596 1.303 -16.695 1.00 92.19 113 PHE A O 1
ATOM 864 N N . LEU A 1 114 ? 9.480 2.869 -15.550 1.00 92.56 114 LEU A N 1
ATOM 865 C CA . LEU A 1 114 ? 9.623 3.897 -16.587 1.00 92.56 114 LEU A CA 1
ATOM 866 C C . LEU A 1 114 ? 11.088 4.276 -16.824 1.00 92.56 114 LEU A C 1
ATOM 868 O O . LEU A 1 114 ? 11.489 4.465 -17.970 1.00 92.56 114 LEU A O 1
ATOM 872 N N . SER A 1 115 ? 11.892 4.351 -15.759 1.00 89.06 115 SER A N 1
ATOM 873 C CA . SER A 1 115 ? 13.336 4.573 -15.864 1.00 89.06 115 SER A CA 1
ATOM 874 C C . SER A 1 115 ? 14.012 3.451 -16.647 1.00 89.06 115 SER A C 1
ATOM 876 O O . SER A 1 115 ? 14.866 3.723 -17.488 1.00 89.06 115 SER A O 1
ATOM 878 N N . TRP A 1 116 ? 13.623 2.198 -16.403 1.00 90.44 116 TRP A N 1
ATOM 879 C CA . TRP A 1 116 ? 14.144 1.056 -17.145 1.00 90.44 116 TRP A CA 1
ATOM 880 C C . TRP A 1 116 ? 13.709 1.081 -18.616 1.00 90.44 116 TRP A C 1
ATOM 882 O O . TRP A 1 116 ? 14.553 0.913 -19.488 1.00 90.44 116 TRP A O 1
ATOM 892 N N . VAL A 1 117 ? 12.436 1.371 -18.914 1.00 90.31 117 VAL A N 1
ATOM 893 C CA . VAL A 1 117 ? 11.944 1.509 -20.299 1.00 90.31 117 VAL A CA 1
ATOM 894 C C . VAL A 1 117 ? 12.711 2.604 -21.044 1.00 90.31 117 VAL A C 1
ATOM 896 O O . VAL A 1 117 ? 13.132 2.401 -22.180 1.00 90.31 117 VAL A O 1
ATOM 899 N N . ALA A 1 118 ? 12.940 3.753 -20.405 1.00 88.62 118 ALA A N 1
ATOM 900 C CA . ALA A 1 118 ? 13.721 4.835 -20.994 1.00 88.62 118 ALA A CA 1
ATOM 901 C C . ALA A 1 118 ? 15.172 4.409 -21.272 1.00 88.62 118 ALA A C 1
ATOM 903 O O . ALA A 1 118 ? 15.686 4.672 -22.359 1.00 88.62 118 ALA A O 1
ATOM 904 N N . ALA A 1 119 ? 15.812 3.707 -20.331 1.00 86.25 119 ALA A N 1
ATOM 905 C CA . ALA A 1 119 ? 17.154 3.162 -20.521 1.00 86.25 119 ALA A CA 1
ATOM 906 C C . ALA A 1 119 ? 17.196 2.122 -21.652 1.00 86.25 119 ALA A C 1
ATOM 908 O O . ALA A 1 119 ? 18.143 2.125 -22.435 1.00 86.25 119 ALA A O 1
ATOM 909 N N . ALA A 1 120 ? 16.161 1.289 -21.780 1.00 86.56 120 ALA A N 1
ATOM 910 C CA . ALA A 1 120 ? 16.045 0.285 -22.833 1.00 86.56 120 ALA A CA 1
ATOM 911 C C . ALA A 1 120 ? 15.900 0.874 -24.233 1.00 86.56 120 ALA A C 1
ATOM 913 O O . ALA A 1 120 ? 16.438 0.321 -25.186 1.00 86.56 120 ALA A O 1
ATOM 914 N N . ILE A 1 121 ? 15.222 2.014 -24.355 1.00 88.75 121 ILE A N 1
ATOM 915 C CA . ILE A 1 121 ? 15.102 2.732 -25.627 1.00 88.75 121 ILE A CA 1
ATOM 916 C C . ILE A 1 121 ? 16.400 3.480 -25.968 1.00 88.75 121 ILE A C 1
ATOM 918 O O . ILE A 1 121 ? 16.756 3.591 -27.138 1.00 88.75 121 ILE A O 1
ATOM 922 N N . ALA A 1 122 ? 17.089 4.027 -24.962 1.00 85.81 122 ALA A N 1
ATOM 923 C CA . ALA A 1 122 ? 18.239 4.910 -25.162 1.00 85.81 122 ALA A CA 1
ATOM 924 C C . ALA A 1 122 ? 19.593 4.189 -25.268 1.00 85.81 122 ALA A C 1
ATOM 926 O O . ALA A 1 122 ? 20.546 4.775 -25.779 1.00 85.81 122 ALA A O 1
ATOM 927 N N . SER A 1 123 ? 19.704 2.961 -24.758 1.00 80.00 123 SER A N 1
ATOM 928 C CA . SER A 1 123 ? 20.990 2.264 -24.626 1.00 80.00 123 SER A CA 1
ATOM 929 C C . SER A 1 123 ? 21.173 1.184 -25.694 1.00 80.00 123 SER A C 1
ATOM 931 O O . SER A 1 123 ? 20.189 0.594 -26.143 1.00 80.00 123 SER A O 1
ATOM 933 N N . PRO A 1 124 ? 22.424 0.844 -26.056 1.00 73.69 124 PRO A N 1
ATOM 934 C CA . PRO A 1 124 ? 22.708 -0.371 -26.807 1.00 73.69 124 PRO A CA 1
ATOM 935 C C . PRO A 1 124 ? 22.132 -1.605 -26.083 1.00 73.69 124 PRO A C 1
ATOM 937 O O . PRO A 1 124 ? 22.085 -1.616 -24.845 1.00 73.69 124 PRO A O 1
ATOM 940 N N . PRO A 1 125 ? 21.743 -2.665 -26.815 1.00 66.75 125 PRO A N 1
ATOM 941 C CA . PRO A 1 125 ? 21.098 -3.863 -26.255 1.00 66.75 125 PRO A CA 1
ATOM 942 C C . PRO A 1 125 ? 21.924 -4.583 -25.171 1.00 66.75 125 PRO A C 1
ATOM 944 O O . PRO A 1 125 ? 21.393 -5.380 -24.403 1.00 66.75 125 PRO A O 1
ATOM 947 N N . GLU A 1 126 ? 23.211 -4.261 -25.073 1.00 67.62 126 GLU A N 1
ATOM 948 C CA . GLU A 1 126 ? 24.178 -4.765 -24.098 1.00 67.62 126 GLU A CA 1
ATOM 949 C C . GLU A 1 126 ? 23.938 -4.216 -22.674 1.00 67.62 126 GLU A C 1
ATOM 951 O O . GLU A 1 126 ? 24.165 -4.917 -21.692 1.00 67.62 126 GLU A O 1
ATOM 956 N N . PHE A 1 127 ? 23.423 -2.984 -22.545 1.00 58.88 127 PHE A N 1
ATOM 957 C CA . PHE A 1 127 ? 23.217 -2.294 -21.257 1.00 58.88 127 PHE A CA 1
ATOM 958 C C . PHE A 1 127 ? 21.783 -2.407 -20.724 1.00 58.88 127 PHE A C 1
ATOM 960 O O . PHE A 1 127 ? 21.555 -2.431 -19.513 1.00 58.88 127 PHE A O 1
ATOM 967 N N . ALA A 1 128 ? 20.806 -2.536 -21.619 1.00 63.84 128 ALA A N 1
ATOM 968 C CA . ALA A 1 128 ? 19.412 -2.821 -21.287 1.00 63.84 128 ALA A CA 1
ATOM 969 C C . ALA A 1 128 ? 19.029 -4.260 -21.650 1.00 63.84 128 ALA A C 1
ATOM 971 O O . ALA A 1 128 ? 17.941 -4.538 -22.153 1.00 63.84 128 ALA A O 1
ATOM 972 N N . GLY A 1 129 ? 19.966 -5.176 -21.412 1.00 74.69 129 GLY A N 1
ATOM 973 C CA . GLY A 1 129 ? 19.778 -6.583 -21.706 1.00 74.69 129 GLY A CA 1
ATOM 974 C C . GLY A 1 129 ? 18.633 -7.202 -20.905 1.00 74.69 129 GLY A C 1
ATOM 975 O O . GLY A 1 129 ? 18.200 -6.692 -19.868 1.00 74.69 129 GLY A O 1
ATOM 976 N N . VAL A 1 130 ? 18.189 -8.371 -21.366 1.00 80.12 130 VAL A N 1
ATOM 977 C CA . VAL A 1 130 ? 17.117 -9.186 -20.765 1.00 80.12 130 VAL A CA 1
ATOM 978 C C . VAL A 1 130 ? 17.251 -9.297 -19.239 1.00 80.12 130 VAL A C 1
ATOM 980 O O . VAL A 1 130 ? 16.254 -9.235 -18.526 1.00 80.12 130 VAL A O 1
ATOM 983 N N . TRP A 1 131 ? 18.479 -9.377 -18.720 1.00 83.00 131 TRP A N 1
ATOM 984 C CA . TRP A 1 131 ? 18.754 -9.478 -17.286 1.00 83.00 131 TRP A CA 1
ATOM 985 C C . TRP A 1 131 ? 18.308 -8.260 -16.459 1.00 83.00 131 TRP A C 1
ATOM 987 O O . TRP A 1 131 ? 17.718 -8.418 -15.385 1.00 83.00 131 TRP A O 1
ATOM 997 N N . SER A 1 132 ? 18.540 -7.037 -16.948 1.00 86.62 132 SER A N 1
ATOM 998 C C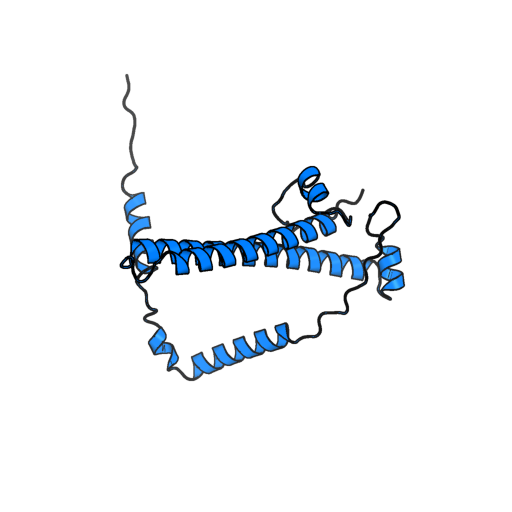A . SER A 1 132 ? 18.076 -5.835 -16.244 1.00 86.62 132 SER A CA 1
ATOM 999 C C . SER A 1 132 ? 16.550 -5.736 -16.290 1.00 86.62 132 SER A C 1
ATOM 1001 O O . SER A 1 132 ? 15.934 -5.345 -15.300 1.00 86.62 132 SER A O 1
ATOM 1003 N N . GLY A 1 133 ? 15.929 -6.185 -17.387 1.00 86.81 133 GLY A N 1
ATOM 1004 C CA . GLY A 1 133 ? 14.474 -6.299 -17.506 1.00 86.81 133 GLY A CA 1
ATOM 1005 C C . GLY A 1 133 ? 13.874 -7.287 -16.513 1.00 86.81 133 GLY A C 1
ATOM 1006 O O . GLY A 1 133 ? 12.921 -6.948 -15.814 1.00 86.81 133 GLY A O 1
ATOM 1007 N N . VAL A 1 134 ? 14.471 -8.474 -16.375 1.00 90.12 134 VAL A N 1
ATOM 1008 C CA . VAL A 1 134 ? 14.066 -9.474 -15.374 1.00 90.12 134 VAL A CA 1
ATOM 1009 C C . VAL A 1 134 ? 14.199 -8.912 -13.956 1.00 90.12 134 VAL A C 1
ATOM 1011 O O . VAL A 1 134 ? 13.280 -9.052 -13.153 1.00 90.12 134 VAL A O 1
ATOM 1014 N N . THR A 1 135 ? 15.294 -8.212 -13.653 1.00 89.69 135 THR A N 1
ATOM 1015 C CA . THR A 1 135 ? 15.506 -7.602 -12.330 1.00 89.69 135 THR A CA 1
ATOM 1016 C C . THR A 1 135 ? 14.457 -6.526 -12.031 1.00 89.69 135 THR A C 1
ATOM 1018 O O . THR A 1 135 ? 13.837 -6.536 -10.965 1.00 89.69 135 THR A O 1
ATOM 1021 N N . THR A 1 136 ? 14.194 -5.635 -12.990 1.00 90.88 136 THR A N 1
ATOM 1022 C CA . THR A 1 136 ? 13.134 -4.622 -12.888 1.00 90.88 136 THR A CA 1
ATOM 1023 C C . THR A 1 136 ? 11.758 -5.257 -12.714 1.00 90.88 136 THR A C 1
ATOM 1025 O O . THR A 1 136 ? 10.957 -4.773 -11.911 1.00 90.88 136 THR A O 1
ATOM 1028 N N . LEU A 1 137 ? 11.479 -6.353 -13.423 1.00 92.19 137 LEU A N 1
ATOM 1029 C CA . LEU A 1 137 ? 10.223 -7.083 -13.307 1.00 92.19 137 LEU A CA 1
ATOM 1030 C C . LEU A 1 137 ? 10.054 -7.665 -11.900 1.00 92.19 137 LEU A C 1
ATOM 1032 O O . LEU A 1 137 ? 9.022 -7.433 -11.274 1.00 92.19 137 LEU A O 1
ATOM 1036 N N . ILE A 1 138 ? 11.071 -8.354 -11.373 1.00 94.94 138 ILE A N 1
ATOM 1037 C CA . ILE A 1 138 ? 11.049 -8.920 -10.016 1.00 94.94 138 ILE A CA 1
ATOM 1038 C C . ILE A 1 138 ? 10.793 -7.820 -8.980 1.00 94.94 138 ILE A C 1
ATOM 1040 O O . ILE A 1 138 ? 9.929 -7.971 -8.115 1.00 94.94 138 ILE A O 1
ATOM 1044 N N . LEU A 1 139 ? 11.494 -6.689 -9.087 1.00 93.38 139 LEU A N 1
ATOM 1045 C CA . LEU A 1 139 ? 11.331 -5.563 -8.168 1.00 93.38 139 LEU A CA 1
ATOM 1046 C C . LEU A 1 139 ? 9.929 -4.943 -8.261 1.00 93.38 139 LEU A C 1
ATOM 1048 O O . LEU A 1 139 ? 9.294 -4.681 -7.239 1.00 93.38 139 LEU A O 1
ATOM 1052 N N . THR A 1 140 ? 9.418 -4.759 -9.479 1.00 92.81 140 THR A N 1
ATOM 1053 C CA . THR A 1 140 ? 8.060 -4.256 -9.728 1.00 92.81 140 THR A CA 1
ATOM 1054 C C . THR A 1 140 ? 7.007 -5.182 -9.123 1.00 92.81 140 THR A C 1
ATOM 1056 O O . THR A 1 140 ? 6.093 -4.710 -8.448 1.00 92.81 140 THR A O 1
ATOM 1059 N N . LEU A 1 141 ? 7.151 -6.497 -9.302 1.00 94.06 141 LEU A N 1
ATOM 1060 C CA . LEU A 1 141 ? 6.244 -7.494 -8.731 1.00 94.06 141 LEU A CA 1
ATOM 1061 C C . LEU A 1 141 ? 6.301 -7.507 -7.201 1.00 94.06 141 LEU A C 1
ATOM 1063 O O . LEU A 1 141 ? 5.255 -7.527 -6.553 1.00 94.06 141 LEU A O 1
ATOM 1067 N N . ALA A 1 142 ? 7.495 -7.427 -6.609 1.00 95.88 142 ALA A N 1
ATOM 1068 C CA . ALA A 1 142 ? 7.659 -7.362 -5.159 1.00 95.88 142 ALA A CA 1
ATOM 1069 C C . ALA A 1 142 ? 6.999 -6.106 -4.561 1.00 95.88 142 ALA A C 1
ATOM 1071 O O . ALA A 1 142 ? 6.286 -6.184 -3.556 1.00 95.88 142 ALA A O 1
ATOM 1072 N N . LEU A 1 143 ? 7.177 -4.947 -5.205 1.00 93.31 143 LEU A N 1
ATOM 1073 C CA . LEU A 1 143 ? 6.512 -3.703 -4.810 1.00 93.31 143 LEU A CA 1
ATOM 1074 C C . LEU A 1 143 ? 4.997 -3.768 -5.025 1.00 93.31 143 LEU A C 1
ATOM 1076 O O . LEU A 1 143 ? 4.249 -3.265 -4.188 1.00 93.31 143 LEU A O 1
ATOM 1080 N N . GLY A 1 144 ? 4.537 -4.420 -6.094 1.00 92.50 144 GLY A N 1
ATOM 1081 C CA . GLY A 1 144 ? 3.122 -4.675 -6.355 1.00 92.50 144 GLY A CA 1
ATOM 1082 C C . GLY A 1 144 ? 2.477 -5.541 -5.271 1.00 92.50 144 GLY A C 1
ATOM 1083 O O . GLY A 1 144 ? 1.428 -5.180 -4.741 1.00 92.50 144 GLY A O 1
ATOM 1084 N N . ALA A 1 145 ? 3.138 -6.626 -4.860 1.00 93.81 145 ALA A N 1
ATOM 1085 C CA . ALA A 1 145 ? 2.683 -7.475 -3.760 1.00 93.81 145 ALA A CA 1
ATOM 1086 C C . ALA A 1 145 ? 2.601 -6.696 -2.437 1.00 93.81 145 ALA A C 1
ATOM 1088 O O . ALA A 1 145 ? 1.611 -6.798 -1.711 1.00 93.81 145 ALA A O 1
ATOM 1089 N N . LYS A 1 146 ? 3.596 -5.846 -2.146 1.00 94.31 146 LYS A N 1
ATOM 1090 C CA . LYS A 1 146 ? 3.575 -4.978 -0.957 1.00 94.31 146 LYS A CA 1
ATOM 1091 C C . LYS A 1 146 ? 2.502 -3.895 -1.021 1.00 94.31 146 LYS A C 1
ATOM 1093 O O . LYS A 1 146 ? 1.886 -3.591 0.001 1.00 94.31 146 LYS A O 1
ATOM 1098 N N . ALA A 1 147 ? 2.236 -3.340 -2.200 1.00 92.75 147 ALA A N 1
ATOM 1099 C CA . ALA A 1 147 ? 1.113 -2.436 -2.400 1.00 92.75 147 ALA A CA 1
ATOM 1100 C C . ALA A 1 147 ? -0.216 -3.162 -2.139 1.00 92.75 147 ALA A C 1
ATOM 1102 O O . ALA A 1 147 ? -1.045 -2.651 -1.392 1.00 92.75 147 ALA A O 1
ATOM 1103 N N . LEU A 1 148 ? -0.401 -4.380 -2.655 1.00 93.38 148 LEU A N 1
ATOM 1104 C CA . LEU A 1 148 ? -1.610 -5.170 -2.412 1.00 93.38 148 LEU A CA 1
ATOM 1105 C C . LEU A 1 148 ? -1.814 -5.475 -0.921 1.00 93.38 148 LEU A C 1
ATOM 1107 O O . LEU A 1 148 ? -2.911 -5.285 -0.401 1.00 93.38 148 LEU A O 1
ATOM 1111 N N . GLU A 1 149 ? -0.758 -5.871 -0.212 1.00 92.56 149 GLU A N 1
ATOM 1112 C CA . GLU A 1 149 ? -0.791 -6.071 1.241 1.00 92.56 149 GLU A CA 1
ATOM 1113 C C . GLU A 1 149 ? -1.206 -4.783 1.979 1.00 92.56 149 GLU A C 1
ATOM 1115 O O . GLU A 1 149 ? -2.026 -4.805 2.899 1.00 92.56 149 GLU A O 1
ATOM 1120 N N . ALA A 1 150 ? -0.685 -3.629 1.555 1.00 91.50 150 ALA A N 1
ATOM 1121 C CA . ALA A 1 150 ? -1.061 -2.340 2.123 1.00 91.50 150 ALA A CA 1
ATOM 1122 C C . ALA A 1 150 ? -2.529 -1.972 1.828 1.00 91.50 150 ALA A C 1
ATOM 1124 O O . ALA A 1 150 ? -3.211 -1.437 2.705 1.00 91.50 150 ALA A O 1
ATOM 1125 N N . ALA A 1 151 ? -3.036 -2.283 0.632 1.00 91.00 151 ALA A N 1
ATOM 1126 C CA . ALA A 1 151 ? -4.437 -2.082 0.264 1.00 91.00 151 ALA A CA 1
ATOM 1127 C C . ALA A 1 151 ? -5.379 -2.983 1.080 1.00 91.00 151 ALA A C 1
ATOM 1129 O O . ALA A 1 151 ? -6.388 -2.494 1.596 1.00 91.00 151 ALA A O 1
ATOM 1130 N N . LEU A 1 152 ? -5.010 -4.255 1.270 1.00 91.19 152 LEU A N 1
ATOM 1131 C CA . LEU A 1 152 ? -5.736 -5.206 2.111 1.00 91.19 152 LEU A CA 1
ATOM 1132 C C . LEU A 1 152 ? -5.850 -4.683 3.544 1.00 91.19 152 LEU A C 1
ATOM 1134 O O . LEU A 1 152 ? -6.954 -4.558 4.067 1.00 91.19 152 LEU A O 1
ATOM 1138 N N . HIS A 1 153 ? -4.730 -4.301 4.161 1.00 89.56 153 HIS A N 1
ATOM 1139 C CA . HIS A 1 153 ? -4.742 -3.745 5.514 1.00 89.56 153 HIS A CA 1
ATOM 1140 C C . HIS A 1 153 ? -5.566 -2.451 5.609 1.00 89.56 153 HIS A C 1
ATOM 1142 O O . HIS A 1 153 ? -6.258 -2.229 6.601 1.00 89.56 153 HIS A O 1
ATOM 1148 N N . ASN A 1 154 ? -5.524 -1.589 4.587 1.00 91.62 154 ASN A N 1
ATOM 1149 C CA . ASN A 1 154 ? -6.347 -0.380 4.552 1.00 91.62 154 ASN A CA 1
ATOM 1150 C C . ASN A 1 154 ? -7.844 -0.715 4.489 1.00 91.62 154 ASN A C 1
ATOM 1152 O O . ASN A 1 154 ? -8.655 -0.060 5.139 1.00 91.62 154 ASN A O 1
ATOM 1156 N N . TRP A 1 155 ? -8.224 -1.736 3.720 1.00 89.25 155 TRP A N 1
ATOM 1157 C CA . TRP A 1 155 ? -9.592 -2.244 3.686 1.00 89.25 155 TRP A CA 1
ATOM 1158 C C . TRP A 1 155 ? -10.017 -2.845 5.031 1.00 89.25 155 TRP A C 1
ATOM 1160 O O . TRP A 1 155 ? -11.027 -2.392 5.556 1.00 89.25 155 TRP A O 1
ATOM 1170 N N . GLN A 1 156 ? -9.218 -3.729 5.639 1.00 88.69 156 GLN A N 1
ATOM 1171 C CA . GLN A 1 156 ? -9.518 -4.345 6.943 1.00 88.69 156 GLN A CA 1
ATOM 1172 C C . GLN A 1 156 ? -9.785 -3.301 8.037 1.00 88.69 156 GLN A C 1
ATOM 1174 O O . GLN A 1 156 ? -10.709 -3.438 8.837 1.00 88.69 156 GLN A O 1
ATOM 1179 N N . VAL A 1 157 ? -8.996 -2.220 8.061 1.00 86.81 157 VAL A N 1
ATOM 1180 C CA . VAL A 1 157 ? -9.188 -1.120 9.018 1.00 86.81 157 VAL A CA 1
ATOM 1181 C C . VAL A 1 157 ? -10.465 -0.327 8.716 1.00 86.81 157 VAL A C 1
ATOM 1183 O O . VAL A 1 157 ? -11.176 0.048 9.645 1.00 86.81 157 VAL A O 1
ATOM 1186 N N . ARG A 1 158 ? -10.791 -0.089 7.436 1.00 85.00 158 ARG A N 1
ATOM 1187 C CA . ARG A 1 158 ? -12.028 0.610 7.030 1.00 85.00 158 ARG A CA 1
ATOM 1188 C C . ARG A 1 158 ? -13.288 -0.180 7.373 1.00 85.00 158 ARG A C 1
ATOM 1190 O O . ARG A 1 158 ? -14.280 0.424 7.767 1.00 85.00 158 ARG A O 1
ATOM 1197 N N . THR A 1 159 ? -13.248 -1.498 7.197 1.00 83.81 159 THR A N 1
ATOM 1198 C CA . THR A 1 159 ? -14.375 -2.405 7.452 1.00 83.81 159 THR A CA 1
ATOM 1199 C C . THR A 1 159 ? -14.405 -2.941 8.879 1.00 83.81 159 THR A C 1
ATOM 1201 O O . THR A 1 159 ? -15.340 -3.657 9.221 1.00 83.81 159 THR A O 1
ATOM 1204 N N . ARG A 1 160 ? -13.399 -2.604 9.704 1.00 83.19 160 ARG A N 1
ATOM 1205 C CA . ARG A 1 160 ? -13.176 -3.180 11.037 1.00 83.19 160 ARG A CA 1
ATOM 1206 C C . ARG A 1 160 ? -13.286 -4.710 11.014 1.00 83.19 160 ARG A C 1
ATOM 1208 O O . ARG A 1 160 ? -13.919 -5.291 11.885 1.00 83.19 160 ARG A O 1
ATOM 1215 N N . ARG A 1 161 ? -12.695 -5.367 10.011 1.00 82.56 161 ARG A N 1
ATOM 1216 C CA . ARG A 1 161 ? -12.784 -6.823 9.834 1.00 82.56 161 ARG A CA 1
ATOM 1217 C C . ARG A 1 161 ? -11.453 -7.417 9.397 1.00 82.56 161 ARG A C 1
ATOM 1219 O O . ARG A 1 161 ? -10.818 -6.896 8.482 1.00 82.56 161 ARG A O 1
ATOM 1226 N N . LEU A 1 162 ? -11.046 -8.530 10.006 1.00 82.94 162 LEU A N 1
ATOM 1227 C CA . LEU A 1 162 ? -9.900 -9.318 9.543 1.00 82.94 162 LEU A CA 1
ATOM 1228 C C . LEU A 1 162 ? -10.348 -10.285 8.440 1.00 82.94 162 LEU A C 1
ATOM 1230 O O . LEU A 1 162 ? -10.676 -11.436 8.700 1.00 82.94 162 LEU A O 1
ATOM 1234 N N . GLY A 1 163 ? -10.377 -9.796 7.199 1.00 82.81 163 GLY A N 1
ATOM 1235 C CA . GLY A 1 163 ? -10.642 -10.619 6.014 1.00 82.81 163 GLY A CA 1
ATOM 1236 C C . GLY A 1 163 ? -9.379 -10.927 5.207 1.00 82.81 163 GLY A C 1
ATOM 1237 O O . GLY A 1 163 ? -8.409 -10.165 5.226 1.00 82.81 163 GLY A O 1
ATOM 1238 N N . GLY A 1 164 ? -9.389 -12.046 4.482 1.00 85.88 164 GLY A N 1
ATOM 1239 C CA . GLY A 1 164 ? -8.295 -12.452 3.593 1.00 85.88 164 GLY A CA 1
ATOM 1240 C C . GLY A 1 164 ? -8.323 -11.760 2.223 1.00 85.88 164 GLY A C 1
ATOM 1241 O O . GLY A 1 164 ? -9.273 -11.063 1.873 1.00 85.88 164 GLY A O 1
ATOM 1242 N N . VAL A 1 165 ? -7.301 -12.011 1.397 1.00 86.88 165 VAL A N 1
ATOM 1243 C CA . VAL A 1 165 ? -7.181 -11.444 0.034 1.00 86.88 165 VAL A CA 1
ATOM 1244 C C . VAL A 1 165 ? -8.394 -11.782 -0.847 1.00 86.88 165 VAL A C 1
ATOM 1246 O O . VAL A 1 165 ? -8.892 -10.927 -1.574 1.00 86.88 165 VAL A O 1
ATOM 1249 N N . GLY A 1 166 ? -8.905 -13.014 -0.764 1.00 87.25 166 GLY A N 1
ATOM 1250 C CA . GLY A 1 166 ? -10.075 -13.429 -1.544 1.00 87.25 166 GLY A CA 1
ATOM 1251 C C . GLY A 1 166 ? -11.352 -12.684 -1.151 1.00 87.25 166 GLY A C 1
ATOM 1252 O O . GLY A 1 166 ? -12.171 -12.357 -2.004 1.00 87.25 166 GLY A O 1
ATOM 1253 N N . GLU A 1 167 ? -11.507 -12.369 0.132 1.00 85.50 167 GLU A N 1
ATOM 1254 C CA . GLU A 1 167 ? -12.641 -11.591 0.619 1.00 85.50 167 GLU A CA 1
ATOM 1255 C C . GLU A 1 167 ? -12.515 -10.119 0.230 1.00 85.50 167 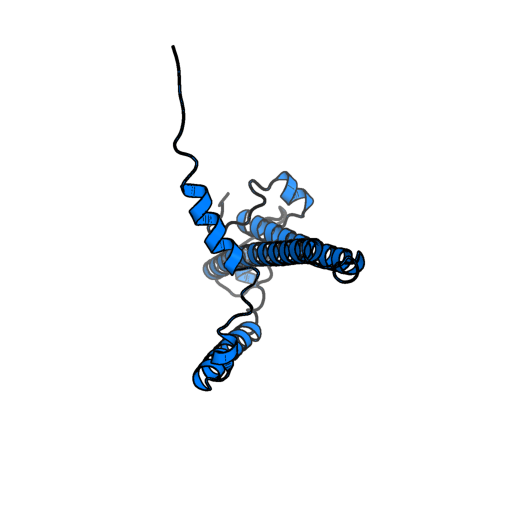GLU A C 1
ATOM 1257 O O . GLU A 1 167 ? -13.487 -9.518 -0.226 1.00 85.50 167 GLU A O 1
ATOM 1262 N N . PHE A 1 168 ? -11.305 -9.568 0.323 1.00 87.31 168 PHE A N 1
ATOM 1263 C CA . PHE A 1 168 ? -10.988 -8.228 -0.152 1.00 87.31 168 PHE A CA 1
ATOM 1264 C C . PHE A 1 168 ? -11.411 -8.035 -1.609 1.00 87.31 168 PHE A C 1
ATOM 1266 O O . PHE A 1 168 ? -12.153 -7.107 -1.899 1.00 87.31 168 PHE A O 1
ATOM 1273 N N . PHE A 1 169 ? -11.052 -8.940 -2.522 1.00 88.50 169 PHE A N 1
ATOM 1274 C CA . PHE A 1 169 ? -11.462 -8.796 -3.924 1.00 88.50 169 PHE A CA 1
ATOM 1275 C C . PHE A 1 169 ? -12.971 -8.943 -4.159 1.00 88.50 169 PHE A C 1
ATOM 1277 O O . PHE A 1 169 ? -13.483 -8.404 -5.134 1.00 88.50 169 PHE A O 1
ATOM 1284 N N . ARG A 1 170 ? -13.691 -9.644 -3.277 1.00 87.00 170 ARG A N 1
ATOM 1285 C CA . ARG A 1 170 ? -15.150 -9.811 -3.381 1.00 87.00 170 ARG A CA 1
ATOM 1286 C C . ARG A 1 170 ? -15.938 -8.647 -2.787 1.00 87.00 170 ARG A C 1
ATOM 1288 O O . ARG A 1 170 ? -17.064 -8.415 -3.205 1.00 87.00 170 ARG A O 1
ATOM 1295 N N . THR A 1 171 ? -15.386 -7.970 -1.783 1.00 85.19 171 THR A N 1
ATOM 1296 C CA . THR A 1 171 ? -16.137 -7.034 -0.925 1.00 85.19 171 THR A CA 1
ATOM 1297 C C . THR A 1 171 ? -15.555 -5.627 -0.884 1.00 85.19 171 THR A C 1
ATOM 1299 O O . THR A 1 171 ? -16.174 -4.724 -0.323 1.00 85.19 171 THR A O 1
ATOM 1302 N N . ALA A 1 172 ? -14.359 -5.405 -1.431 1.00 78.75 172 ALA A N 1
ATOM 1303 C CA . ALA A 1 172 ? -13.785 -4.075 -1.479 1.00 78.75 172 ALA A CA 1
ATOM 1304 C C . ALA A 1 172 ? -14.545 -3.214 -2.490 1.00 78.75 172 ALA A C 1
ATOM 1306 O O . ALA A 1 172 ? -14.400 -3.384 -3.697 1.00 78.75 172 ALA A O 1
ATOM 1307 N N . ASP A 1 173 ? -15.266 -2.211 -1.983 1.00 74.88 173 ASP A N 1
ATOM 1308 C CA . ASP A 1 173 ? -15.860 -1.149 -2.808 1.00 74.88 173 ASP A CA 1
ATOM 1309 C C . ASP A 1 173 ? -14.804 -0.444 -3.679 1.00 74.88 173 ASP A C 1
ATOM 1311 O O . ASP A 1 173 ? -15.088 0.069 -4.759 1.00 74.88 173 ASP A O 1
ATOM 1315 N N . THR A 1 174 ? -13.561 -0.380 -3.189 1.00 79.06 174 THR A N 1
ATOM 1316 C CA . THR A 1 174 ? -12.426 0.160 -3.932 1.00 79.06 174 THR A CA 1
ATOM 1317 C C . THR A 1 174 ? -11.118 -0.507 -3.520 1.00 79.06 174 THR A C 1
ATOM 1319 O O . THR A 1 174 ? -10.798 -0.637 -2.332 1.00 79.06 174 THR A O 1
ATOM 1322 N N . VAL A 1 175 ? -10.330 -0.876 -4.532 1.00 76.81 175 VAL A N 1
ATOM 1323 C CA . VAL A 1 175 ? -8.960 -1.385 -4.373 1.00 76.81 175 VAL A CA 1
ATOM 1324 C C . VAL A 1 175 ? -8.023 -0.278 -3.880 1.00 76.81 175 VAL A C 1
ATOM 1326 O O . VAL A 1 175 ? -7.019 -0.551 -3.224 1.00 76.81 175 VAL A O 1
ATOM 1329 N N . LEU A 1 176 ? -8.357 0.987 -4.155 1.00 83.38 176 LEU A N 1
ATOM 1330 C CA . LEU A 1 176 ? -7.522 2.115 -3.773 1.00 83.38 176 LEU A CA 1
ATOM 1331 C C . LEU A 1 176 ? -7.652 2.396 -2.268 1.00 83.38 176 LEU A C 1
ATOM 1333 O O . LEU A 1 176 ? -8.763 2.463 -1.723 1.00 83.38 176 LEU A O 1
ATOM 1337 N N . PRO A 1 177 ? -6.525 2.589 -1.564 1.00 83.31 177 PRO A N 1
ATOM 1338 C CA . PRO A 1 177 ? -6.565 2.892 -0.149 1.00 83.31 177 PRO A CA 1
ATOM 1339 C C . PRO A 1 177 ? -7.055 4.321 0.070 1.00 83.31 177 PRO A C 1
ATOM 1341 O O . PRO A 1 177 ? -6.635 5.260 -0.612 1.00 83.31 177 PRO A O 1
ATOM 1344 N N . SER A 1 178 ? -7.899 4.503 1.082 1.00 79.62 178 SER A N 1
ATOM 1345 C CA . SER A 1 178 ? -8.316 5.839 1.492 1.00 79.62 178 SER A CA 1
ATOM 1346 C C . SER A 1 178 ? -7.397 6.384 2.583 1.00 79.62 178 SER A C 1
ATOM 1348 O O . SER A 1 178 ? -7.020 5.673 3.514 1.00 79.62 178 SER A O 1
ATOM 1350 N N . ARG A 1 179 ? -7.067 7.678 2.482 1.00 72.06 179 ARG A N 1
ATOM 1351 C CA . ARG A 1 179 ? -6.427 8.460 3.558 1.00 72.06 179 ARG A CA 1
ATOM 1352 C C . ARG A 1 179 ? -7.444 9.117 4.494 1.00 72.06 179 ARG A C 1
ATOM 1354 O O . ARG A 1 179 ? -7.074 9.556 5.581 1.00 72.06 179 ARG A O 1
ATOM 1361 N N . ARG A 1 180 ? -8.700 9.224 4.053 1.00 67.12 180 ARG A N 1
ATOM 1362 C CA . ARG A 1 180 ? -9.819 9.838 4.772 1.00 67.12 180 ARG A CA 1
ATOM 1363 C C . ARG A 1 180 ? -10.984 8.861 4.733 1.00 67.12 180 ARG A C 1
ATOM 1365 O O . ARG A 1 180 ? -11.651 8.727 3.712 1.00 67.12 180 ARG A O 1
ATOM 1372 N N . GLY A 1 181 ? -11.182 8.122 5.812 1.00 54.84 181 GLY A N 1
ATOM 1373 C CA . GLY A 1 181 ? -12.273 7.163 5.905 1.00 54.84 181 GLY A CA 1
ATOM 1374 C C . GLY A 1 181 ? -13.019 7.379 7.200 1.00 54.84 181 GLY A C 1
ATOM 1375 O O . GLY A 1 181 ? -12.457 7.117 8.259 1.00 54.84 181 GLY A O 1
ATOM 1376 N N . ALA A 1 182 ? -14.264 7.845 7.087 1.00 51.12 182 ALA A N 1
ATOM 1377 C CA . ALA A 1 182 ? -15.278 7.580 8.089 1.00 51.12 182 ALA A CA 1
ATOM 1378 C C . ALA A 1 182 ? -15.289 6.066 8.298 1.00 51.12 182 ALA A C 1
ATOM 1380 O O . ALA A 1 182 ? -15.523 5.300 7.360 1.00 51.12 182 ALA A O 1
ATOM 1381 N N . ILE A 1 183 ? -14.921 5.647 9.500 1.00 56.66 183 ILE A N 1
ATOM 1382 C CA . ILE A 1 183 ? -15.106 4.277 9.946 1.00 56.66 183 ILE A CA 1
ATOM 1383 C C . ILE A 1 183 ? -16.592 3.993 9.738 1.00 56.66 183 ILE A C 1
ATOM 1385 O O . ILE A 1 183 ? -17.425 4.688 10.321 1.00 56.66 183 ILE A O 1
ATOM 1389 N N . ARG A 1 184 ? -16.938 3.046 8.858 1.00 57.25 184 ARG A N 1
ATOM 1390 C CA . ARG A 1 184 ? -18.339 2.644 8.724 1.00 57.25 184 ARG A CA 1
ATOM 1391 C C . ARG A 1 184 ? -18.694 1.916 10.014 1.00 57.25 184 ARG A C 1
ATOM 1393 O O . ARG A 1 184 ? -18.328 0.758 10.187 1.00 57.25 184 ARG A O 1
ATOM 1400 N N . LEU A 1 185 ? -19.335 2.629 10.933 1.00 46.28 185 LEU A N 1
ATOM 1401 C CA . LEU A 1 185 ? -20.057 2.015 12.034 1.00 46.28 185 LEU A CA 1
ATOM 1402 C C . LEU A 1 185 ? -21.245 1.304 11.380 1.00 46.28 185 LEU A C 1
ATOM 1404 O O . LEU A 1 185 ? -22.072 1.956 10.739 1.00 46.28 185 LEU A O 1
ATOM 1408 N N . ARG A 1 186 ? -21.226 -0.027 11.408 1.00 48.09 186 ARG A N 1
ATOM 1409 C CA . ARG A 1 186 ? -22.425 -0.825 11.166 1.00 48.09 186 ARG A CA 1
ATOM 1410 C C . ARG A 1 186 ? -23.189 -0.931 12.469 1.00 48.09 186 ARG A C 1
ATOM 1412 O O . ARG A 1 186 ? -22.504 -1.068 13.506 1.00 48.09 186 ARG A O 1
#

Radius of gyration: 24.0 Å; chains: 1; bounding box: 54×41×73 Å

pLDDT: mean 73.8, std 18.06, range [35.84, 95.88]

Sequence (186 aa):
MSADEKPRRSALRWIGRKSLRVATAYPRGAWEATNPEAIRLEAQNIQRLWTVVRSPRSPGVTIVTGPDGSIDVPLTAELGGVTAAQVEVLLAMRLRRTATTFWACVSVATAGFLSWVAAAIASPPEFAGVWSGVTTLILTLALGAKALEAALHNWQVRTRRLGGVGEFFRTADTVLPSRRGAIRLR

Foldseek 3Di:
DDDDDDDDDPVVVVVVVVVVCVPPCPPPCVVVCPPVVVVVVVVVVVVVVVCVVPPPDDPPQPFDADPVQFGDLCVSCVSSVHDSVVSVVVLLVLLQVLLVLLVVLVVVLVVLVVVLVVCCVVDDCVRSDPVSVVVSVVSSVVSVVSSQVSLQSLVCSLASGDDDSVVCVVPPPDSRRDNDHDNPDD

Secondary structure (DSSP, 8-state):
--------SSHHHHHHHHHTTTSS---GGGGGGG-HHHHHHHHHHHHHHHHHHHSPP-------B-TTSBB-HHHHHHHHTS-HHHHHHHHHHHHHHHHHHHHHHHHHHHHHHHHHHHHHHHS-TTTS-HHHHHHHHHHHHHHHHHHHHHHHHHHHHHHTB---HHHHHHH-S-SSPPSS------